Protein AF-A0A9K3HYN3-F1 (afdb_monomer)

Secondary structure (DSSP, 8-state):
------------------S----GGG---SSS----S-----B-----S--EEEEEE-GGG-SEEEEE---SSS-TT-TTT-S-S-TT-TT----TTEEEEEBSSS---HHHHHHHT-SBS-BPPTT-TTTT-SSS-TTEEEE--S---EEEE-SSSTT-EEEEEE-SSS-EEEEEE-TT-B--TTT----

pLDDT: mean 75.63, std 21.33, range [26.31, 97.0]

Sequence (191 aa):
MGKIASDKCHKWVFKEPSECDQSISNYWQSSFDASPVEVRRIFTMGLPSHHAGQILFGPNYVYLYFMMGDGGGGDLYNFAQNKSLLANFAQNKSLLAKIMRFDVNDIPSESEVTRLRLWGNYSIPSDNPYIEDKDLKPEIWALGLQNPWRCSFDSERPSYFMCGDVGQNDYEEMDIITKNGNYGWRIILVI

Solvent-accessible surface area (backbone atoms only — not comparable to full-atom values): 11599 Å² total; per-residue (Å²): 140,80,88,79,86,79,80,79,82,85,78,83,83,86,76,85,82,69,84,91,70,96,66,88,84,78,86,80,81,93,66,80,89,76,78,70,94,71,88,80,79,44,70,77,76,88,78,76,39,50,44,43,64,39,71,47,64,44,75,91,66,63,36,42,35,40,28,25,8,39,38,44,81,81,36,83,82,42,36,24,68,35,42,52,75,40,98,88,40,94,76,44,52,53,69,33,2,22,35,30,41,36,23,73,87,47,78,55,52,73,67,52,37,61,72,71,62,54,77,45,59,42,28,65,50,89,83,36,71,21,64,87,40,93,37,44,51,40,45,37,32,26,32,8,40,45,17,38,46,51,67,49,64,38,87,92,46,59,82,45,30,37,29,36,24,53,44,83,85,94,46,70,39,80,43,78,60,46,85,67,34,69,53,38,25,88,84,38,86,73,126

Mean predicted aligned error: 11.45 Å

Organism: Helianthus annuus (NCBI:txid4232)

Structure (mmCIF, N/CA/C/O backbone):
data_AF-A0A9K3HYN3-F1
#
_entry.id   AF-A0A9K3HYN3-F1
#
loop_
_atom_site.group_PDB
_atom_site.id
_atom_site.type_symbol
_atom_site.label_atom_id
_atom_site.label_alt_id
_atom_site.label_comp_id
_atom_site.label_asym_id
_atom_site.label_entity_id
_atom_site.label_seq_id
_atom_site.pdbx_PDB_ins_code
_atom_site.Cartn_x
_atom_site.Cartn_y
_atom_site.Cartn_z
_atom_site.occupancy
_atom_site.B_iso_or_equiv
_atom_site.auth_seq_id
_atom_site.auth_comp_id
_atom_site.auth_asym_id
_atom_site.auth_atom_id
_atom_site.pdbx_PDB_model_num
ATOM 1 N N . MET A 1 1 ? -40.356 15.561 -12.183 1.00 30.38 1 MET A N 1
ATOM 2 C CA . MET A 1 1 ? -39.347 14.535 -12.533 1.00 30.38 1 MET A CA 1
ATOM 3 C C . MET A 1 1 ? -38.002 15.235 -12.650 1.00 30.38 1 MET A C 1
ATOM 5 O O . MET A 1 1 ? -37.966 16.241 -13.330 1.00 30.38 1 MET A O 1
ATOM 9 N N . GLY A 1 2 ? -36.907 14.858 -12.001 1.00 28.44 2 GLY A N 1
ATOM 10 C CA . GLY A 1 2 ? -36.642 13.829 -11.000 1.00 28.44 2 GLY A CA 1
ATOM 11 C C . GLY A 1 2 ? -35.539 14.351 -10.066 1.00 28.44 2 GLY A C 1
ATOM 12 O O . GLY A 1 2 ? -34.758 15.218 -10.450 1.00 28.44 2 GLY A O 1
ATOM 13 N N . LYS A 1 3 ? -35.531 13.886 -8.816 1.00 27.33 3 LYS A N 1
ATOM 14 C CA . LYS A 1 3 ? -34.474 14.182 -7.842 1.00 27.33 3 LYS A CA 1
ATOM 15 C C . LYS A 1 3 ? -33.326 13.201 -8.082 1.00 27.33 3 LYS A C 1
ATOM 17 O O . LYS A 1 3 ? -33.583 12.003 -8.126 1.00 27.33 3 LYS A O 1
ATOM 22 N N . ILE A 1 4 ? -32.096 13.696 -8.196 1.00 26.62 4 ILE A N 1
ATOM 23 C CA . ILE A 1 4 ? -30.884 12.882 -8.053 1.00 26.62 4 ILE A CA 1
ATOM 24 C C . ILE A 1 4 ? -30.260 13.301 -6.723 1.00 26.62 4 ILE A C 1
ATOM 26 O O . ILE A 1 4 ? -29.886 14.460 -6.546 1.00 26.62 4 ILE A O 1
ATOM 30 N N . ALA A 1 5 ? -30.250 12.379 -5.764 1.00 26.31 5 ALA A N 1
ATOM 31 C CA . ALA A 1 5 ? -29.541 12.538 -4.505 1.00 26.31 5 ALA A CA 1
ATOM 32 C C . ALA A 1 5 ? -28.039 12.392 -4.785 1.00 26.31 5 ALA A C 1
ATOM 34 O O . ALA A 1 5 ? -27.601 11.372 -5.309 1.00 26.31 5 ALA A O 1
ATOM 35 N N . SER A 1 6 ? -27.270 13.435 -4.483 1.00 32.44 6 SER A N 1
ATOM 36 C CA . SER A 1 6 ? -25.810 13.381 -4.443 1.00 32.44 6 SER A CA 1
ATOM 37 C C . SER A 1 6 ? -25.418 13.172 -2.989 1.00 32.44 6 SER A C 1
ATOM 39 O O . SER A 1 6 ? -25.289 14.136 -2.230 1.00 32.44 6 SER A O 1
ATOM 41 N N . ASP A 1 7 ? -25.268 11.917 -2.587 1.00 32.56 7 ASP A N 1
ATOM 42 C CA . ASP A 1 7 ? -24.795 11.584 -1.252 1.00 32.56 7 ASP A CA 1
ATOM 43 C C . ASP A 1 7 ? -23.308 11.949 -1.124 1.00 32.56 7 ASP A C 1
ATOM 45 O O . ASP A 1 7 ? -22.435 11.357 -1.747 1.00 32.56 7 ASP A O 1
ATOM 49 N N . LYS A 1 8 ? -23.061 13.005 -0.340 1.00 35.72 8 LYS A N 1
ATOM 50 C CA . LYS A 1 8 ? -21.830 13.339 0.399 1.00 35.72 8 LYS A CA 1
ATOM 51 C C . LYS A 1 8 ? -20.510 12.857 -0.229 1.00 35.72 8 LYS A C 1
ATOM 53 O O . LYS A 1 8 ? -19.884 11.911 0.241 1.00 35.72 8 LYS A O 1
ATOM 58 N N . CYS A 1 9 ? -20.013 13.604 -1.213 1.00 32.38 9 CYS A N 1
ATOM 59 C CA . CYS A 1 9 ? -18.616 13.517 -1.629 1.00 32.38 9 CYS A CA 1
ATOM 60 C C . CYS A 1 9 ? -17.705 14.063 -0.515 1.00 32.38 9 CYS A C 1
ATOM 62 O O . CYS A 1 9 ? -17.601 15.277 -0.337 1.00 32.38 9 CYS A O 1
ATOM 64 N N . HIS A 1 10 ? -17.015 13.186 0.216 1.00 33.19 10 HIS A N 1
ATOM 65 C CA . HIS A 1 10 ? -15.847 13.580 1.003 1.00 33.19 10 HIS A CA 1
ATOM 66 C C . HIS A 1 10 ? -14.723 13.962 0.031 1.00 33.19 10 HIS A C 1
ATOM 68 O O . HIS A 1 10 ? -14.059 13.105 -0.550 1.00 33.19 10 HIS A O 1
ATOM 74 N N . LYS A 1 11 ? -14.548 15.265 -0.200 1.00 30.55 11 LYS A N 1
ATOM 75 C CA . LYS A 1 11 ? -13.424 15.806 -0.965 1.00 30.55 11 LYS A CA 1
ATOM 76 C C . LYS A 1 11 ? -12.259 16.029 -0.004 1.00 30.55 11 LYS A C 1
ATOM 78 O O . LYS A 1 11 ? -12.327 16.905 0.850 1.00 30.55 11 LYS A O 1
ATOM 83 N N . TRP A 1 12 ? -11.198 15.249 -0.157 1.00 36.62 12 TRP A N 1
ATOM 84 C CA . TRP A 1 12 ? -9.961 15.422 0.601 1.00 36.62 12 TRP A CA 1
ATOM 85 C C . TRP A 1 12 ? -9.009 16.313 -0.198 1.00 36.62 12 TRP A C 1
ATOM 87 O O . TRP A 1 12 ? -8.689 16.008 -1.347 1.00 36.62 12 TRP A O 1
ATOM 97 N N . VAL A 1 13 ? -8.598 17.440 0.382 1.00 33.03 13 VAL A N 1
ATOM 98 C CA . VAL A 1 13 ? -7.606 18.352 -0.203 1.00 33.03 13 VAL A CA 1
ATOM 99 C C . VAL A 1 13 ? -6.330 18.216 0.614 1.00 33.03 13 VAL A C 1
ATOM 101 O O . VAL A 1 13 ? -6.315 18.552 1.795 1.00 33.03 13 VAL A O 1
ATOM 104 N N . PHE A 1 14 ? -5.266 17.717 -0.011 1.00 37.38 14 PHE A N 1
ATOM 105 C CA . PHE A 1 14 ? -3.932 17.685 0.579 1.00 37.38 14 PHE A CA 1
ATOM 106 C C . PHE A 1 14 ? -3.111 18.817 -0.032 1.00 37.38 14 PHE A C 1
ATOM 108 O O . PHE A 1 14 ? -3.045 18.950 -1.254 1.00 37.38 14 PHE A O 1
ATOM 115 N N . LYS A 1 15 ? -2.516 19.651 0.821 1.00 33.00 15 LYS A N 1
ATOM 116 C CA . LYS A 1 15 ? -1.569 20.690 0.422 1.00 33.00 15 LYS A CA 1
ATOM 117 C C . LYS A 1 15 ? -0.241 20.412 1.110 1.00 33.00 15 LYS A C 1
ATOM 119 O O . LYS A 1 15 ? -0.218 20.225 2.324 1.00 33.00 15 LYS A O 1
ATOM 124 N N . GLU A 1 16 ? 0.836 20.356 0.333 1.00 34.62 16 GLU A N 1
ATOM 125 C CA . GLU A 1 16 ? 2.180 20.178 0.879 1.00 34.62 16 GLU A CA 1
ATOM 126 C C . GLU A 1 16 ? 2.562 21.386 1.749 1.00 34.62 16 GLU A C 1
ATOM 128 O O . GLU A 1 16 ? 2.313 22.530 1.346 1.00 34.62 16 GLU A O 1
ATOM 133 N N . PRO A 1 17 ? 3.140 21.173 2.943 1.00 37.19 17 PRO A N 1
ATOM 134 C CA . PRO A 1 17 ? 3.659 22.273 3.732 1.00 37.19 17 PRO A CA 1
ATOM 135 C C . PRO A 1 17 ? 4.919 22.820 3.055 1.00 37.19 17 PRO A C 1
ATOM 137 O O . PRO A 1 17 ? 5.939 22.139 2.979 1.00 37.19 17 PRO A O 1
ATOM 140 N N . SER A 1 18 ? 4.865 24.069 2.594 1.00 38.94 18 SER A N 1
ATOM 141 C CA . SER A 1 18 ? 6.083 24.854 2.400 1.00 38.94 18 SER A CA 1
ATOM 142 C C . SER A 1 18 ? 6.707 25.106 3.773 1.00 38.94 18 SER A C 1
ATOM 144 O O . SER A 1 18 ? 5.985 25.400 4.725 1.00 38.94 18 SER A O 1
ATOM 146 N N . GLU A 1 19 ? 8.022 24.947 3.861 1.00 46.28 19 GLU A N 1
ATOM 147 C CA . GLU A 1 19 ? 8.835 24.981 5.078 1.00 46.28 19 GLU A CA 1
ATOM 148 C C . GLU A 1 19 ? 8.373 25.990 6.149 1.00 46.28 19 GLU A C 1
ATOM 150 O O . GLU A 1 19 ? 8.112 27.157 5.864 1.00 46.28 19 GLU A O 1
ATOM 155 N N . CYS A 1 20 ? 8.346 25.516 7.402 1.00 44.69 20 CYS A N 1
ATOM 156 C CA . CYS A 1 20 ? 8.134 26.291 8.627 1.00 44.69 20 CYS A CA 1
ATOM 157 C C . CYS A 1 20 ? 6.837 27.115 8.692 1.00 44.69 20 CYS A C 1
ATOM 159 O O . CYS A 1 20 ? 6.881 28.340 8.767 1.00 44.69 20 CYS A O 1
ATOM 161 N N . ASP A 1 21 ? 5.687 26.450 8.830 1.00 39.75 21 ASP A N 1
ATOM 162 C CA . ASP A 1 21 ? 4.523 27.098 9.441 1.00 39.75 21 ASP A CA 1
ATOM 163 C C . ASP A 1 21 ? 3.965 26.244 10.588 1.00 39.75 21 ASP A C 1
ATOM 165 O O . ASP A 1 21 ? 3.569 25.091 10.411 1.00 39.75 21 ASP A O 1
ATOM 169 N N . GLN A 1 22 ? 3.994 26.802 11.802 1.00 46.00 22 GLN A N 1
ATOM 170 C CA . GLN A 1 22 ? 3.505 26.152 13.024 1.00 46.00 22 GLN A CA 1
ATOM 171 C C . GLN A 1 22 ? 1.985 26.307 13.196 1.00 46.00 22 GLN A C 1
ATOM 173 O O . GLN A 1 22 ? 1.418 25.782 14.156 1.00 46.00 22 GLN A O 1
ATOM 178 N N . SER A 1 23 ? 1.312 27.001 12.272 1.00 41.69 23 SER A N 1
ATOM 179 C CA . SER A 1 23 ? -0.129 27.231 12.315 1.00 41.69 23 SER A CA 1
ATOM 180 C C . SER A 1 23 ? -0.859 26.471 11.205 1.00 41.69 23 SER A C 1
ATOM 182 O O . SER A 1 23 ? -0.919 26.888 10.052 1.00 41.69 23 SER A O 1
ATOM 184 N N . ILE A 1 24 ? -1.487 25.353 11.573 1.00 46.59 24 ILE A N 1
ATOM 185 C CA . ILE A 1 24 ? -2.283 24.500 10.670 1.00 46.59 24 ILE A CA 1
ATOM 186 C C . ILE A 1 24 ? -3.608 25.196 10.256 1.00 46.59 24 ILE A C 1
ATOM 188 O O . ILE A 1 24 ? -4.337 24.698 9.402 1.00 46.59 24 ILE A O 1
ATOM 192 N N . SER A 1 25 ? -3.953 26.359 10.828 1.00 43.72 25 SER A N 1
ATOM 193 C CA . SER A 1 25 ? -5.305 26.935 10.731 1.00 43.72 25 SER A CA 1
ATOM 194 C C . SER A 1 25 ? -5.623 27.714 9.450 1.00 43.72 25 SER A C 1
ATOM 196 O O . SER A 1 25 ? -6.791 28.024 9.229 1.00 43.72 25 SER A O 1
ATOM 198 N N . ASN A 1 26 ? -4.640 28.059 8.611 1.00 38.25 26 ASN A N 1
ATOM 199 C CA . ASN A 1 26 ? -4.824 29.126 7.611 1.00 38.25 26 ASN A CA 1
ATOM 200 C C . ASN A 1 26 ? -4.820 28.682 6.136 1.00 38.25 26 ASN A C 1
ATOM 202 O O . ASN A 1 26 ? -4.760 29.531 5.248 1.00 38.25 26 ASN A O 1
ATOM 206 N N . TYR A 1 27 ? -4.934 27.386 5.834 1.00 39.38 27 TYR A N 1
ATOM 207 C CA . TYR A 1 27 ? -4.953 26.907 4.447 1.00 39.38 27 TYR A CA 1
ATOM 208 C C . TYR A 1 27 ? -6.356 26.519 3.964 1.00 39.38 27 TYR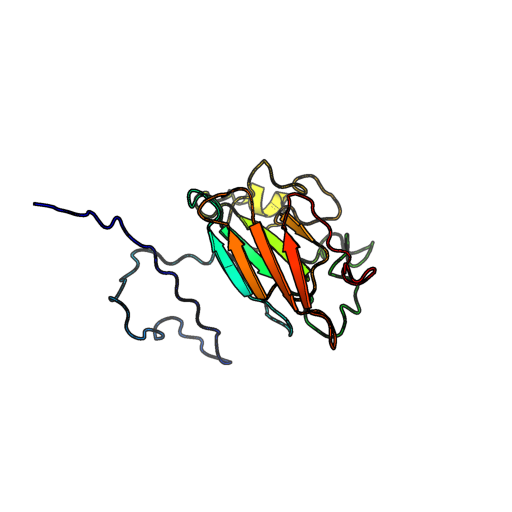 A C 1
ATOM 210 O O . TYR A 1 27 ? -6.727 25.352 3.984 1.00 39.38 27 TYR A O 1
ATOM 218 N N . TRP A 1 28 ? -7.109 27.495 3.445 1.00 44.97 28 TRP A N 1
ATOM 219 C CA . TRP A 1 28 ? -8.357 27.249 2.713 1.00 44.97 28 TRP A CA 1
ATOM 220 C C . TRP A 1 28 ? -8.377 28.065 1.416 1.00 44.97 28 TRP A C 1
ATOM 222 O O . TRP A 1 28 ? -8.332 29.293 1.443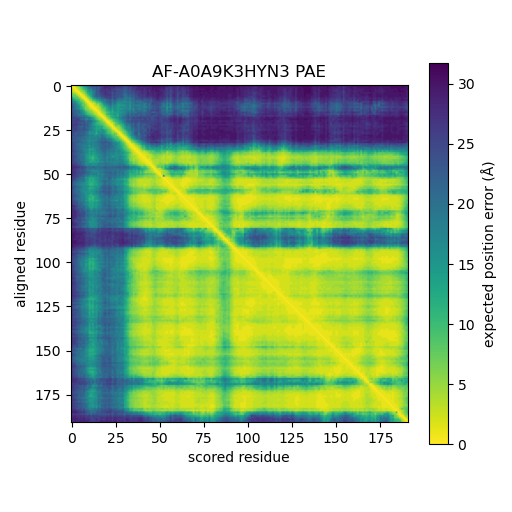 1.00 44.97 28 TRP A O 1
ATOM 232 N N . GLN A 1 29 ? -8.444 27.392 0.264 1.00 37.38 29 GLN A N 1
ATOM 233 C CA . GLN A 1 29 ? -8.886 28.011 -0.987 1.00 37.38 29 GLN A CA 1
ATOM 234 C C . GLN A 1 29 ? -10.050 27.211 -1.580 1.00 37.38 29 GLN A C 1
ATOM 236 O O . GLN A 1 29 ? -9.929 26.034 -1.912 1.00 37.38 29 GLN A O 1
ATOM 241 N N . SER A 1 30 ? -11.179 27.917 -1.647 1.00 41.50 30 SER A N 1
ATOM 242 C CA . SER A 1 30 ? -12.437 27.696 -2.364 1.00 41.50 30 SER A CA 1
ATOM 243 C C . SER A 1 30 ? -12.690 26.321 -2.999 1.00 41.50 30 SER A C 1
ATOM 245 O O . SER A 1 30 ? -12.551 26.118 -4.206 1.00 41.50 30 SER A O 1
ATOM 247 N N . SER A 1 31 ? -13.264 25.421 -2.210 1.00 40.41 31 SER A N 1
ATOM 248 C CA . SER A 1 31 ? -14.379 24.591 -2.667 1.00 40.41 31 SER A CA 1
ATOM 249 C C . SER A 1 31 ? -15.261 24.337 -1.461 1.00 40.41 31 SER A C 1
ATOM 251 O O . SER A 1 31 ? -14.713 23.787 -0.518 1.00 40.41 31 SER A O 1
ATOM 253 N N . PHE A 1 32 ? -16.528 24.781 -1.501 1.00 43.34 32 PHE A N 1
ATOM 254 C CA . PHE A 1 32 ? -17.542 24.688 -0.432 1.00 43.34 32 PHE A CA 1
ATOM 255 C C . PHE A 1 32 ? -16.944 24.468 0.955 1.00 43.34 32 PHE A C 1
ATOM 257 O O . PHE A 1 32 ? -16.628 23.323 1.255 1.00 43.34 32 PHE A O 1
ATOM 264 N N . ASP A 1 33 ? -16.799 25.529 1.758 1.00 49.47 33 ASP A N 1
ATOM 265 C CA . ASP A 1 33 ? -16.216 25.465 3.103 1.00 49.47 33 ASP A CA 1
ATOM 266 C C . ASP A 1 33 ? -16.781 24.275 3.888 1.00 49.47 33 ASP A C 1
ATOM 268 O O . ASP A 1 33 ? -17.852 24.325 4.497 1.00 49.47 33 ASP A O 1
ATOM 272 N N . ALA A 1 34 ? -16.053 23.164 3.839 1.00 51.19 34 ALA A N 1
ATOM 273 C CA . ALA A 1 34 ? -16.252 22.069 4.744 1.00 51.19 34 ALA A CA 1
ATOM 274 C C . ALA A 1 34 ? -15.712 22.604 6.063 1.00 51.19 34 ALA A C 1
ATOM 276 O O . ALA A 1 34 ? -14.526 22.899 6.172 1.00 51.19 34 ALA A O 1
ATOM 277 N N . SER A 1 35 ? -16.591 22.791 7.042 1.00 57.72 35 SER A N 1
ATOM 278 C CA . SER A 1 35 ? -16.182 22.984 8.427 1.00 57.72 35 SER A CA 1
ATOM 279 C C . SER A 1 35 ? -16.129 21.591 9.051 1.00 57.72 35 SER A C 1
ATOM 281 O O . SER A 1 35 ? -17.171 21.079 9.474 1.00 57.72 35 SER A O 1
ATOM 283 N N . PRO A 1 36 ? -14.979 20.890 8.995 1.00 66.88 36 PRO A N 1
ATOM 284 C CA . PRO A 1 36 ? -14.886 19.568 9.585 1.00 66.88 36 PRO A CA 1
ATOM 285 C C . PRO A 1 36 ? -15.120 19.687 11.090 1.00 66.88 36 PRO A C 1
ATOM 287 O O . PRO A 1 36 ? -14.486 20.492 11.768 1.00 66.88 36 PRO A O 1
ATOM 290 N N . VAL A 1 37 ? -16.028 18.865 11.615 1.00 73.38 37 VAL A N 1
ATOM 291 C CA . VAL A 1 37 ? -16.256 18.751 13.065 1.00 73.38 37 VAL A CA 1
ATOM 292 C C . VAL A 1 37 ? -15.050 18.086 13.746 1.00 73.38 37 VAL A C 1
ATOM 294 O O . VAL A 1 37 ? -14.800 18.310 14.926 1.00 73.38 37 VAL A O 1
ATOM 297 N N . GLU A 1 38 ? -14.269 17.309 12.988 1.00 69.81 38 GLU A N 1
ATOM 298 C CA . GLU A 1 38 ? -13.061 16.625 13.442 1.00 69.81 38 GLU A CA 1
ATOM 299 C C . GLU A 1 38 ? -12.027 16.562 12.308 1.00 69.81 38 GLU A C 1
ATOM 301 O O . GLU A 1 38 ? -12.364 16.279 11.156 1.00 69.81 38 GLU A O 1
ATOM 306 N N . VAL A 1 39 ? -10.756 16.799 12.641 1.00 75.88 39 VAL A N 1
ATOM 307 C CA . VAL A 1 39 ? -9.610 16.546 11.759 1.00 75.88 39 VAL A CA 1
ATOM 308 C C . VAL A 1 39 ? -8.725 15.513 12.429 1.00 75.88 39 VAL A C 1
ATOM 310 O O . VAL A 1 39 ? -8.322 15.682 13.580 1.00 75.88 39 VAL A O 1
ATOM 313 N N . ARG A 1 40 ? -8.379 14.460 11.688 1.00 77.94 40 ARG A N 1
ATOM 314 C CA . ARG A 1 40 ? -7.497 13.404 12.172 1.00 77.94 40 ARG A CA 1
ATOM 315 C C . ARG A 1 40 ? -6.304 13.219 11.253 1.00 77.94 40 ARG A C 1
ATOM 317 O O . ARG A 1 40 ? -6.435 13.116 10.037 1.00 77.94 40 ARG A O 1
ATOM 324 N N . ARG A 1 41 ? -5.129 13.108 11.867 1.00 83.12 41 ARG A N 1
ATOM 325 C CA . ARG A 1 41 ? -3.904 12.687 11.193 1.00 83.12 41 ARG A CA 1
ATOM 326 C C . ARG A 1 41 ? -3.880 11.163 11.110 1.00 83.12 41 ARG A C 1
ATOM 328 O O . ARG A 1 41 ? -3.741 10.500 12.132 1.00 83.12 41 ARG A O 1
ATOM 335 N N . ILE A 1 42 ? -4.013 10.634 9.897 1.00 85.12 42 ILE A N 1
ATOM 336 C CA . ILE A 1 42 ? -3.974 9.190 9.635 1.00 85.12 42 ILE A CA 1
ATOM 337 C C . ILE A 1 42 ? -2.535 8.699 9.514 1.00 85.12 42 ILE A C 1
ATOM 339 O O . ILE A 1 42 ? -2.164 7.730 10.155 1.00 85.12 42 ILE A O 1
ATOM 343 N N . PHE A 1 43 ? -1.701 9.383 8.738 1.00 83.31 43 PHE A N 1
ATOM 344 C CA . PHE A 1 43 ? -0.330 8.965 8.463 1.00 83.31 43 PHE A CA 1
ATOM 345 C C . PHE A 1 43 ? 0.548 10.200 8.263 1.00 83.31 43 PHE A C 1
ATOM 347 O O . PHE A 1 43 ? 0.073 11.253 7.832 1.00 83.31 43 PHE A O 1
ATOM 354 N N . THR A 1 44 ? 1.825 10.113 8.622 1.00 80.38 44 THR A N 1
ATOM 355 C CA . THR A 1 44 ? 2.801 11.175 8.365 1.00 80.38 44 THR A CA 1
ATOM 356 C C . THR A 1 44 ? 4.116 10.546 7.967 1.00 80.38 44 THR A C 1
ATOM 358 O O . THR A 1 44 ? 4.622 9.662 8.651 1.00 80.38 44 THR A O 1
ATOM 361 N N . MET A 1 45 ? 4.670 11.027 6.863 1.00 74.88 45 MET A N 1
ATOM 362 C CA . MET A 1 45 ? 5.960 10.598 6.357 1.00 74.88 45 MET A CA 1
ATOM 363 C C . MET A 1 45 ? 6.629 11.784 5.676 1.00 74.88 45 MET A C 1
ATOM 365 O O . MET A 1 45 ? 5.961 12.569 5.005 1.00 74.88 45 MET A O 1
ATOM 369 N N . GLY A 1 46 ? 7.936 11.925 5.883 1.00 67.56 46 GLY A N 1
ATOM 370 C CA . GLY A 1 46 ? 8.737 12.869 5.113 1.00 67.56 46 GLY A CA 1
ATOM 371 C C . GLY A 1 46 ? 8.828 12.389 3.670 1.00 67.56 46 GLY A C 1
ATOM 372 O O . GLY A 1 46 ? 9.064 11.206 3.434 1.00 67.56 46 GLY A O 1
ATOM 373 N N . LEU A 1 47 ? 8.616 13.298 2.726 1.00 61.12 47 LEU A N 1
ATOM 374 C CA . LEU A 1 47 ? 8.658 13.005 1.304 1.00 61.12 47 LEU A CA 1
ATOM 375 C C . LEU A 1 47 ? 10.065 13.385 0.756 1.00 61.12 47 LEU A C 1
ATOM 377 O O . LEU A 1 47 ? 10.361 14.578 0.719 1.00 61.12 47 LEU A O 1
ATOM 381 N N . PRO A 1 48 ? 10.952 12.415 0.420 1.00 61.88 48 PRO A N 1
ATOM 382 C CA . PRO A 1 48 ? 12.277 12.611 -0.240 1.00 61.88 48 PRO A CA 1
ATOM 383 C C . PRO A 1 48 ? 12.281 13.213 -1.690 1.00 61.88 48 PRO A C 1
ATOM 385 O O . PRO A 1 48 ? 11.925 14.369 -1.865 1.00 61.88 48 PRO A O 1
ATOM 388 N N . SER A 1 49 ? 12.671 12.502 -2.757 1.00 67.50 49 SER A N 1
ATOM 389 C CA . SER A 1 49 ? 12.288 12.798 -4.161 1.00 67.50 49 SER A CA 1
ATOM 390 C C . SER A 1 49 ? 11.448 11.622 -4.694 1.00 67.50 49 SER A C 1
ATOM 392 O O . SER A 1 49 ? 11.353 10.613 -4.009 1.00 67.50 49 SER A O 1
ATOM 394 N N . HIS A 1 50 ? 10.832 11.694 -5.882 1.00 72.06 50 HIS A N 1
ATOM 395 C CA . HIS A 1 50 ? 10.046 10.581 -6.471 1.00 72.06 50 HIS A CA 1
ATOM 396 C C . HIS A 1 50 ? 8.991 9.995 -5.509 1.00 72.06 50 HIS A C 1
ATOM 398 O O . HIS A 1 50 ? 9.076 8.850 -5.072 1.00 72.06 50 HIS A O 1
ATOM 404 N N . HIS A 1 51 ? 7.995 10.791 -5.123 1.00 75.62 51 HIS A N 1
ATOM 405 C CA . HIS A 1 51 ? 7.040 10.372 -4.086 1.00 75.62 51 HIS A CA 1
ATOM 406 C C . HIS A 1 51 ? 5.848 9.598 -4.583 1.00 75.62 51 HIS A C 1
ATOM 408 O O . HIS A 1 51 ? 5.223 8.915 -3.775 1.00 75.62 51 HIS A O 1
ATOM 414 N N . ALA A 1 52 ? 5.501 9.746 -5.859 1.00 82.50 52 ALA A N 1
ATOM 415 C CA . ALA A 1 52 ? 4.149 9.593 -6.370 1.00 82.50 52 ALA A CA 1
ATOM 416 C C . ALA A 1 52 ? 3.140 10.419 -5.552 1.00 82.50 52 ALA A C 1
ATOM 418 O O . ALA A 1 52 ? 2.721 11.495 -5.968 1.00 82.50 52 ALA A O 1
ATOM 419 N N . GLY A 1 53 ? 2.790 9.941 -4.357 1.00 85.50 53 GLY A N 1
ATOM 420 C CA . GLY A 1 53 ? 1.978 10.651 -3.376 1.00 85.50 53 GLY A CA 1
ATOM 421 C C . GLY A 1 53 ? 0.480 10.532 -3.628 1.00 85.50 53 GLY A C 1
ATOM 422 O O . GLY A 1 53 ? -0.316 11.119 -2.893 1.00 85.50 53 GLY A O 1
ATOM 423 N N . GLN A 1 54 ? 0.063 9.777 -4.648 1.00 91.19 54 GLN A N 1
ATOM 424 C CA . GLN A 1 54 ? -1.352 9.618 -4.929 1.00 91.19 54 GLN A CA 1
ATOM 425 C C . GLN A 1 54 ? -2.032 8.786 -3.842 1.00 91.19 54 GLN A C 1
ATOM 427 O O . GLN A 1 54 ? -1.584 7.708 -3.451 1.00 91.19 54 GLN A O 1
ATOM 432 N N . ILE A 1 55 ? -3.182 9.290 -3.413 1.00 91.69 55 ILE A N 1
ATOM 433 C CA . ILE A 1 55 ? -4.107 8.620 -2.513 1.00 91.69 55 ILE A CA 1
ATOM 434 C C . ILE A 1 55 ? -5.410 8.388 -3.273 1.00 91.69 55 ILE A C 1
ATOM 436 O O . ILE A 1 55 ? -5.899 9.287 -3.964 1.00 91.69 55 ILE A O 1
ATOM 440 N N . LEU A 1 56 ? -5.990 7.199 -3.144 1.00 93.81 56 LEU A N 1
ATOM 441 C CA . LEU A 1 56 ? -7.320 6.909 -3.674 1.00 93.81 56 LEU A CA 1
ATOM 442 C C . LEU A 1 56 ? -8.038 5.867 -2.825 1.00 93.81 56 LEU A C 1
ATOM 444 O O . LEU A 1 56 ? -7.416 5.059 -2.144 1.00 93.81 56 LEU A O 1
ATOM 448 N N . PHE A 1 57 ? -9.363 5.879 -2.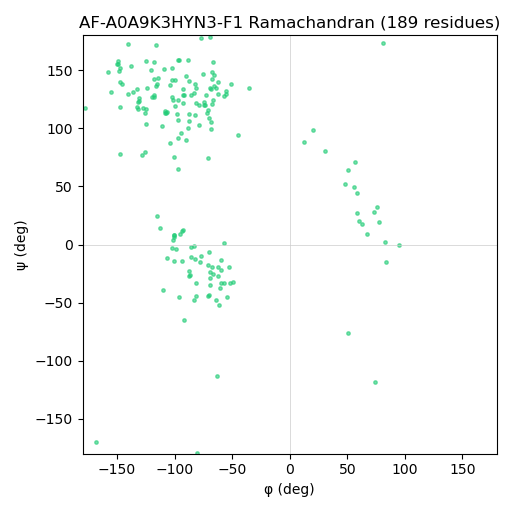874 1.00 94.12 57 PHE A N 1
ATOM 449 C CA . PHE A 1 57 ? -10.161 4.824 -2.269 1.00 94.12 57 PHE A CA 1
ATOM 450 C C . PHE A 1 57 ? -10.357 3.679 -3.257 1.00 94.12 57 PHE A C 1
ATOM 452 O O . PHE A 1 57 ? -10.559 3.905 -4.452 1.00 94.12 57 PHE A O 1
ATOM 459 N N . GLY A 1 58 ? -10.302 2.453 -2.742 1.00 90.75 58 GLY A N 1
ATOM 460 C CA . GLY A 1 58 ? -10.605 1.264 -3.525 1.00 90.75 58 GLY A CA 1
ATOM 461 C C . GLY A 1 58 ? -12.083 1.141 -3.893 1.00 90.75 58 GLY A C 1
ATOM 462 O O . GLY A 1 58 ? -12.912 1.957 -3.470 1.00 90.75 58 GLY A O 1
ATOM 463 N N . PRO A 1 59 ? -12.440 0.080 -4.634 1.00 87.25 59 PRO A N 1
ATOM 464 C CA . PRO A 1 59 ? -13.829 -0.255 -4.905 1.00 87.25 59 PRO A CA 1
ATOM 465 C C . PRO A 1 59 ? -14.643 -0.297 -3.608 1.00 87.25 59 PRO A C 1
ATOM 467 O O . PRO A 1 59 ? -14.176 -0.812 -2.590 1.00 87.25 59 PRO A O 1
ATOM 470 N N . ASN A 1 60 ? -15.860 0.245 -3.645 1.00 82.50 60 ASN A N 1
ATOM 471 C CA . ASN A 1 60 ? -16.769 0.361 -2.495 1.00 82.50 60 ASN A CA 1
ATOM 472 C C . ASN A 1 60 ? -16.310 1.313 -1.370 1.00 82.50 60 ASN A C 1
ATOM 474 O O . ASN A 1 60 ? -16.955 1.354 -0.328 1.00 82.50 60 ASN A O 1
ATOM 478 N N . TYR A 1 61 ? -15.240 2.093 -1.568 1.00 81.50 61 TYR A N 1
ATOM 479 C CA . TYR A 1 61 ? -14.780 3.150 -0.652 1.00 81.50 61 TYR A CA 1
ATOM 480 C C . TY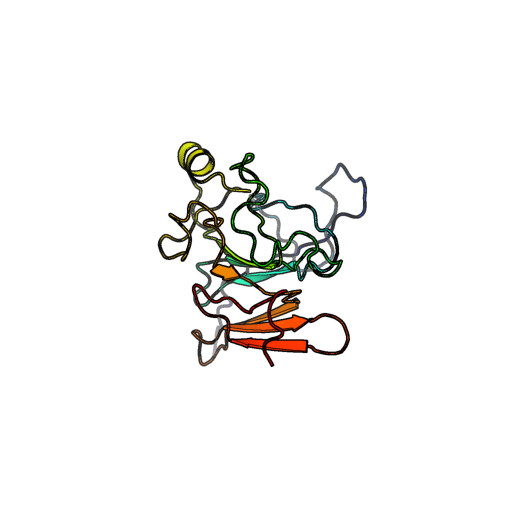R A 1 61 ? -14.395 2.694 0.766 1.00 81.50 61 TYR A C 1
ATOM 482 O O . TYR A 1 61 ? -14.336 3.508 1.684 1.00 81.50 61 TYR A O 1
ATOM 490 N N . VAL A 1 62 ? -14.108 1.403 0.951 1.00 87.44 62 VAL A N 1
ATOM 491 C CA . VAL A 1 62 ? -13.800 0.834 2.275 1.00 87.44 62 VAL A CA 1
ATOM 492 C C . VAL A 1 62 ? -12.347 1.081 2.672 1.00 87.44 62 VAL A C 1
ATOM 494 O O . VAL A 1 62 ? -12.074 1.486 3.798 1.00 87.44 62 VAL A O 1
ATOM 497 N N . TYR A 1 63 ? -11.416 0.866 1.741 1.00 93.88 63 TYR A N 1
ATOM 498 C CA . TYR A 1 63 ? -9.982 0.942 2.014 1.00 93.88 63 TYR A CA 1
ATOM 499 C C . TYR A 1 63 ? -9.316 2.083 1.258 1.00 93.88 63 TYR A C 1
ATOM 501 O O . TYR A 1 63 ? -9.644 2.361 0.099 1.00 93.88 63 TYR A O 1
ATOM 509 N N . LEU A 1 64 ? -8.348 2.706 1.922 1.00 95.00 64 LEU A N 1
ATOM 510 C CA . LEU A 1 64 ? -7.501 3.748 1.366 1.00 95.00 64 LEU A CA 1
ATOM 511 C C . LEU A 1 64 ? -6.237 3.113 0.785 1.00 95.00 64 LEU A C 1
ATOM 513 O O . LEU A 1 64 ? -5.548 2.372 1.482 1.00 95.00 64 LEU A O 1
ATOM 517 N N . TYR A 1 65 ? -5.918 3.434 -0.463 1.00 95.69 65 TYR A N 1
ATOM 518 C CA . TYR A 1 65 ? -4.662 3.078 -1.108 1.00 95.69 65 TYR A CA 1
ATOM 519 C C . TYR A 1 65 ? -3.761 4.303 -1.175 1.00 95.69 65 TYR A C 1
ATOM 521 O O . TYR A 1 65 ? -4.221 5.403 -1.498 1.00 95.69 65 TYR A O 1
ATOM 529 N N . PHE A 1 66 ? -2.483 4.102 -0.878 1.00 94.25 66 PHE A N 1
ATOM 530 C CA . PHE A 1 66 ? -1.473 5.148 -0.922 1.00 94.25 66 PHE A CA 1
ATOM 531 C C . PHE A 1 66 ? -0.248 4.672 -1.693 1.00 94.25 66 PHE A C 1
ATOM 533 O O . PHE A 1 66 ? 0.349 3.646 -1.361 1.00 94.25 66 PHE A O 1
ATOM 540 N N . MET A 1 67 ? 0.102 5.429 -2.725 1.00 93.31 67 MET A N 1
ATOM 541 C CA . MET A 1 67 ? 1.226 5.169 -3.609 1.00 93.31 67 MET A CA 1
ATOM 542 C C . MET A 1 67 ? 2.457 5.906 -3.108 1.00 93.31 67 MET A C 1
ATOM 544 O O . MET A 1 67 ? 2.412 7.118 -2.885 1.00 93.31 67 MET A O 1
ATOM 548 N N . MET A 1 68 ? 3.558 5.173 -2.972 1.00 91.06 68 MET A N 1
ATOM 549 C CA . MET A 1 68 ? 4.837 5.726 -2.562 1.00 91.06 68 MET A CA 1
ATOM 550 C C . MET A 1 68 ? 5.949 5.275 -3.494 1.00 91.06 68 MET A C 1
ATOM 552 O O . MET A 1 68 ? 6.146 4.074 -3.690 1.00 91.06 68 MET A O 1
ATOM 556 N N . GLY A 1 69 ? 6.691 6.238 -4.032 1.00 89.50 69 GLY A N 1
ATOM 557 C CA . GLY A 1 69 ? 7.881 5.965 -4.827 1.00 89.50 69 GLY A CA 1
ATOM 558 C C . GLY A 1 69 ? 9.127 5.677 -3.985 1.00 89.50 69 GLY A C 1
ATOM 559 O O . GLY A 1 69 ? 9.076 5.597 -2.755 1.00 89.50 69 GLY A O 1
ATOM 560 N N . ASP A 1 70 ? 10.244 5.434 -4.658 1.00 86.88 70 ASP A N 1
ATOM 561 C CA . ASP A 1 70 ? 11.483 4.891 -4.095 1.00 86.88 70 ASP A CA 1
ATOM 562 C C . ASP A 1 70 ? 12.325 5.901 -3.307 1.00 86.88 70 ASP A C 1
ATOM 564 O O . ASP A 1 70 ? 13.260 5.519 -2.602 1.00 86.88 70 ASP A O 1
ATOM 568 N N . GLY A 1 71 ? 11.974 7.181 -3.385 1.00 82.88 71 GLY A N 1
ATOM 569 C CA . GLY A 1 71 ? 12.715 8.259 -2.750 1.00 82.88 71 GLY A CA 1
ATOM 570 C C . GLY A 1 71 ? 13.732 8.960 -3.652 1.00 82.88 71 GLY A C 1
ATOM 571 O O . GLY A 1 71 ? 14.382 9.913 -3.212 1.00 82.88 71 GLY A O 1
ATOM 572 N N . GLY A 1 72 ? 13.845 8.528 -4.909 1.00 81.00 72 GLY A N 1
ATOM 573 C CA . GLY A 1 72 ? 14.816 9.000 -5.880 1.00 81.00 72 GLY A CA 1
ATOM 574 C C . GLY A 1 72 ? 16.190 8.348 -5.713 1.00 81.00 72 GLY A C 1
ATOM 575 O O . GLY A 1 72 ? 16.473 7.604 -4.774 1.00 81.00 72 GLY A O 1
ATOM 576 N N . GLY A 1 73 ? 17.084 8.646 -6.657 1.00 78.12 73 GLY A N 1
ATOM 577 C CA . GLY A 1 73 ? 18.469 8.174 -6.607 1.00 78.12 73 GLY A CA 1
ATOM 578 C C . GLY A 1 73 ? 18.670 6.709 -7.004 1.00 78.12 73 GLY A C 1
ATOM 579 O O . GLY A 1 73 ? 19.707 6.147 -6.668 1.00 78.12 73 GLY A O 1
ATOM 580 N N . GLY A 1 74 ? 17.726 6.086 -7.718 1.00 78.62 74 GLY A N 1
ATOM 581 C CA . GLY A 1 74 ? 17.887 4.713 -8.217 1.00 78.62 74 GLY A CA 1
ATOM 582 C C . GLY A 1 74 ? 17.777 3.651 -7.117 1.00 78.62 74 GLY A C 1
ATOM 583 O O . GLY A 1 74 ? 18.428 2.607 -7.190 1.00 78.62 74 GLY A O 1
ATOM 584 N N . ASP A 1 75 ? 17.030 3.961 -6.053 1.00 82.12 75 ASP A N 1
ATOM 585 C CA . ASP A 1 75 ? 16.846 3.113 -4.880 1.00 82.12 75 ASP A CA 1
ATOM 586 C C . ASP A 1 75 ? 18.160 2.542 -4.304 1.00 82.12 75 ASP A C 1
ATOM 588 O O . ASP A 1 75 ? 18.287 1.335 -4.125 1.00 82.12 75 ASP A O 1
ATOM 592 N N . LEU A 1 76 ? 19.186 3.365 -4.025 1.00 76.25 76 LEU A N 1
ATOM 593 C CA . LEU A 1 76 ? 20.526 2.912 -3.575 1.00 76.25 76 LEU A CA 1
ATOM 594 C C . LEU A 1 76 ? 20.504 1.896 -2.416 1.00 76.25 76 LEU A C 1
ATOM 596 O O . LEU A 1 76 ? 21.341 0.987 -2.376 1.00 76.25 76 LEU A O 1
ATOM 600 N N . TYR A 1 77 ? 19.520 2.002 -1.526 1.00 77.69 77 TYR A N 1
ATOM 601 C CA . TYR A 1 77 ? 19.355 1.157 -0.339 1.00 77.69 77 TYR A CA 1
ATOM 602 C C . TYR A 1 77 ? 18.402 -0.032 -0.543 1.00 77.69 77 TYR A C 1
ATOM 604 O O . TYR A 1 77 ? 18.087 -0.752 0.412 1.00 77.69 77 TYR A O 1
ATOM 612 N N . ASN A 1 78 ? 17.983 -0.269 -1.790 1.00 82.75 78 ASN A N 1
ATOM 613 C CA . ASN A 1 78 ? 17.121 -1.368 -2.208 1.00 82.75 78 ASN A CA 1
ATOM 614 C C . ASN A 1 78 ? 15.759 -1.383 -1.492 1.00 82.75 78 ASN A C 1
ATOM 616 O O . ASN A 1 78 ? 15.196 -2.458 -1.294 1.00 82.75 78 ASN A O 1
ATOM 620 N N . PHE A 1 79 ? 15.255 -0.227 -1.045 1.00 85.69 79 PHE A N 1
ATOM 621 C CA . PHE A 1 79 ? 13.985 -0.046 -0.342 1.00 85.69 79 PHE A CA 1
ATOM 622 C C . PHE A 1 79 ? 12.808 -0.676 -1.081 1.00 85.69 79 PHE A C 1
ATOM 624 O O . PHE A 1 79 ? 11.904 -1.202 -0.430 1.00 85.69 79 PHE A O 1
ATOM 631 N N . ALA A 1 80 ? 12.838 -0.690 -2.413 1.00 88.38 80 ALA A N 1
ATOM 632 C CA . ALA A 1 80 ? 11.808 -1.279 -3.255 1.00 88.38 80 ALA A CA 1
ATOM 633 C C . ALA A 1 80 ? 11.617 -2.779 -2.997 1.00 88.38 80 ALA A C 1
ATOM 635 O O . ALA A 1 80 ? 10.481 -3.257 -2.976 1.00 88.38 80 ALA A O 1
ATOM 636 N N . GLN A 1 81 ? 12.700 -3.475 -2.652 1.00 87.50 81 GLN A N 1
ATOM 637 C CA . GLN A 1 81 ? 12.703 -4.888 -2.273 1.00 87.50 81 GLN A CA 1
ATOM 638 C C . GLN A 1 81 ? 12.909 -5.103 -0.769 1.00 87.50 81 GLN A C 1
ATOM 640 O O . GLN A 1 81 ? 12.790 -6.231 -0.286 1.00 87.50 81 GLN A O 1
ATOM 645 N N . ASN A 1 82 ? 13.285 -4.052 -0.029 1.00 75.75 82 ASN A N 1
ATOM 646 C CA . ASN A 1 82 ? 13.873 -4.225 1.287 1.00 75.75 82 ASN A CA 1
ATOM 647 C C . ASN A 1 82 ? 12.876 -4.791 2.299 1.00 75.75 82 ASN A C 1
ATOM 649 O O . ASN A 1 82 ? 11.857 -4.189 2.634 1.00 75.75 82 ASN A O 1
ATOM 653 N N . LYS A 1 83 ? 13.281 -5.943 2.814 1.00 63.44 83 LYS A N 1
ATOM 654 C CA . LYS A 1 83 ? 12.656 -6.767 3.834 1.00 63.44 83 LYS A CA 1
ATOM 655 C C . LYS A 1 83 ? 13.183 -6.455 5.247 1.00 63.44 83 LYS A C 1
ATOM 657 O O . LYS A 1 83 ? 12.599 -6.860 6.225 1.00 63.44 83 LYS A O 1
ATOM 662 N N . SER A 1 84 ? 14.289 -5.740 5.413 1.00 60.25 84 SER A N 1
ATOM 663 C CA . SER A 1 84 ? 14.760 -5.192 6.696 1.00 60.25 84 SER A CA 1
ATOM 664 C C . SER A 1 84 ? 16.040 -4.405 6.428 1.00 60.25 84 SER A C 1
ATOM 666 O O . SER A 1 84 ? 17.032 -4.981 5.979 1.00 60.25 84 SER A O 1
ATOM 668 N N . LEU A 1 85 ? 16.053 -3.093 6.681 1.00 55.38 85 LEU A N 1
ATOM 669 C CA . LEU A 1 85 ? 17.162 -2.247 6.226 1.00 55.38 85 LEU A CA 1
ATOM 670 C C . LEU A 1 85 ? 18.499 -2.518 6.897 1.00 55.38 85 LEU A C 1
ATOM 672 O O . LEU A 1 85 ? 19.516 -2.159 6.321 1.00 55.38 85 LEU A O 1
ATOM 676 N N . LEU A 1 86 ? 18.536 -3.165 8.057 1.00 53.06 86 LEU A N 1
ATOM 677 C CA . LEU A 1 86 ? 19.761 -3.640 8.694 1.00 53.06 86 LEU A CA 1
ATOM 678 C C . LEU A 1 86 ? 19.374 -4.813 9.597 1.00 53.06 86 LEU A C 1
ATOM 680 O O . LEU A 1 86 ? 18.473 -4.667 10.422 1.00 53.06 86 LEU A O 1
ATOM 684 N N . ALA A 1 87 ? 20.088 -5.941 9.515 1.00 48.09 87 ALA A N 1
ATOM 685 C CA . ALA A 1 87 ? 19.827 -7.143 10.326 1.00 48.09 87 ALA A CA 1
ATOM 686 C C . ALA A 1 87 ? 19.771 -6.875 11.850 1.00 48.09 87 ALA A C 1
ATOM 688 O O . ALA A 1 87 ? 19.176 -7.647 12.596 1.00 48.09 87 ALA A O 1
ATOM 689 N N . ASN A 1 88 ? 20.341 -5.751 12.299 1.00 45.03 88 ASN A N 1
ATOM 690 C CA . ASN A 1 88 ? 20.430 -5.359 13.706 1.00 45.03 88 ASN A CA 1
ATOM 691 C C . ASN A 1 88 ? 19.411 -4.279 14.121 1.00 45.03 88 ASN A C 1
ATOM 693 O O . ASN A 1 88 ? 19.342 -3.930 15.296 1.00 45.03 88 ASN A O 1
ATOM 697 N N . PHE A 1 89 ? 18.605 -3.759 13.189 1.00 48.78 89 PHE A N 1
ATOM 698 C CA . PHE A 1 89 ? 17.551 -2.783 13.468 1.00 48.78 89 PHE A CA 1
ATOM 699 C C . PHE A 1 89 ? 16.219 -3.294 12.920 1.00 48.78 89 PHE A C 1
ATOM 701 O O . PHE A 1 89 ? 15.731 -2.831 11.892 1.00 48.78 89 PHE A O 1
ATOM 708 N N . ALA A 1 90 ? 15.578 -4.200 13.665 1.00 47.03 90 ALA A N 1
ATOM 709 C CA . ALA A 1 90 ? 14.245 -4.753 13.378 1.00 47.03 90 ALA A CA 1
ATOM 710 C C . ALA A 1 90 ? 13.111 -3.701 13.256 1.00 47.03 90 ALA A C 1
ATOM 712 O O . ALA A 1 90 ? 11.944 -4.060 13.100 1.00 47.03 90 ALA A O 1
ATOM 713 N N . GLN A 1 91 ? 13.431 -2.410 13.383 1.00 54.16 91 GLN A N 1
ATOM 714 C CA . GLN A 1 91 ? 12.515 -1.280 13.251 1.00 54.16 91 GLN A CA 1
ATOM 715 C C . GLN A 1 91 ? 12.589 -0.578 11.887 1.00 54.16 91 GLN A C 1
ATOM 717 O O . GLN A 1 91 ? 11.672 0.163 11.548 1.00 54.16 91 GLN A O 1
ATOM 722 N N . ASN A 1 92 ? 13.617 -0.835 11.073 1.00 63.06 92 ASN A N 1
ATOM 723 C CA . ASN A 1 92 ? 13.818 -0.118 9.813 1.00 63.06 92 ASN A CA 1
ATOM 724 C C . ASN A 1 92 ? 13.258 -0.913 8.625 1.00 63.06 92 ASN A C 1
ATOM 726 O O . ASN A 1 92 ? 13.996 -1.362 7.753 1.00 63.06 92 ASN A O 1
ATOM 730 N N . LYS A 1 93 ? 11.942 -1.120 8.586 1.00 82.75 93 LYS A N 1
ATOM 731 C CA . LYS A 1 93 ? 11.268 -1.599 7.368 1.00 82.75 93 LYS A CA 1
ATOM 732 C C . LYS A 1 93 ? 10.786 -0.387 6.574 1.00 82.75 93 LYS A C 1
ATOM 734 O O . LYS A 1 93 ? 10.219 0.529 7.169 1.00 82.75 93 LYS A O 1
ATOM 739 N N . SER A 1 94 ? 11.017 -0.378 5.264 1.00 86.12 94 SER A N 1
ATOM 740 C CA . SER A 1 94 ? 10.670 0.761 4.407 1.00 86.12 94 SER A CA 1
ATOM 741 C C . SER A 1 94 ? 9.254 0.648 3.843 1.00 86.12 94 SER A C 1
ATOM 743 O O . SER A 1 94 ? 8.805 -0.444 3.495 1.00 86.12 94 SER A O 1
ATOM 745 N N . LEU A 1 95 ? 8.586 1.793 3.710 1.00 89.81 95 LEU A N 1
ATOM 746 C CA . LEU A 1 95 ? 7.340 1.955 2.955 1.00 89.81 95 LEU A CA 1
ATOM 747 C C . LEU A 1 95 ? 7.574 2.598 1.573 1.00 89.81 95 LEU A C 1
ATOM 749 O O . LEU A 1 95 ? 6.615 2.854 0.852 1.00 89.81 95 LEU A O 1
ATOM 753 N N . LEU A 1 96 ? 8.833 2.853 1.197 1.00 89.94 96 LEU A N 1
ATOM 754 C CA . LEU A 1 96 ? 9.196 3.417 -0.106 1.00 89.94 96 LEU A CA 1
ATOM 755 C C . LEU A 1 96 ? 9.086 2.376 -1.219 1.00 89.94 96 LEU A C 1
ATOM 757 O O . LEU A 1 96 ? 9.383 1.196 -0.995 1.00 89.94 96 LEU A O 1
ATOM 761 N N . ALA A 1 97 ? 8.715 2.820 -2.420 1.00 91.56 97 ALA A N 1
ATOM 762 C CA . ALA A 1 97 ? 8.534 1.972 -3.596 1.00 91.56 97 ALA A CA 1
ATOM 763 C C . ALA A 1 97 ? 7.479 0.870 -3.357 1.00 91.56 97 ALA A C 1
ATOM 765 O O . ALA A 1 97 ? 7.702 -0.322 -3.615 1.00 91.56 97 ALA A O 1
ATOM 766 N N . LYS A 1 98 ? 6.354 1.268 -2.746 1.00 93.38 98 LYS A N 1
ATOM 767 C CA . LYS A 1 98 ? 5.238 0.405 -2.329 1.00 93.38 98 LYS A CA 1
ATOM 768 C C . LYS A 1 98 ? 3.899 1.054 -2.640 1.00 93.38 98 LYS A C 1
ATOM 770 O O . LYS A 1 98 ? 3.740 2.271 -2.577 1.00 93.38 98 LYS A O 1
ATOM 775 N N . ILE A 1 99 ? 2.904 0.199 -2.827 1.00 95.81 99 ILE A N 1
ATOM 776 C CA . ILE A 1 99 ? 1.502 0.571 -2.671 1.00 95.81 99 ILE A CA 1
ATOM 777 C C . ILE A 1 99 ? 1.048 0.044 -1.317 1.00 95.81 99 ILE A C 1
ATOM 779 O O . ILE A 1 99 ? 1.182 -1.149 -1.036 1.00 95.81 99 ILE A O 1
ATOM 783 N N . MET A 1 100 ? 0.521 0.927 -0.479 1.00 95.81 100 MET A N 1
ATOM 784 C CA . MET A 1 100 ? -0.022 0.599 0.837 1.00 95.81 100 MET A CA 1
ATOM 785 C C . MET A 1 100 ? -1.548 0.565 0.800 1.00 95.81 100 MET A C 1
ATOM 787 O O . MET A 1 100 ? -2.159 1.284 0.008 1.00 95.81 100 MET A O 1
ATOM 791 N N . ARG A 1 101 ? -2.157 -0.244 1.673 1.00 96.56 101 ARG A N 1
ATOM 792 C CA . ARG A 1 101 ? -3.611 -0.330 1.852 1.00 96.56 101 ARG A CA 1
ATOM 793 C C . ARG A 1 101 ? -3.975 -0.260 3.333 1.00 96.56 101 ARG A C 1
ATOM 795 O O . ARG A 1 101 ? -3.532 -1.101 4.116 1.00 96.56 101 ARG A O 1
ATOM 802 N N . PHE A 1 102 ? -4.812 0.712 3.684 1.00 94.94 102 PHE A N 1
ATOM 803 C CA . PHE A 1 102 ? -5.222 1.027 5.053 1.00 94.94 102 PHE A CA 1
ATOM 804 C C . PHE A 1 102 ? -6.734 0.912 5.235 1.00 94.94 102 PHE A C 1
ATOM 806 O O . PHE A 1 102 ? -7.502 1.211 4.314 1.00 94.94 102 PHE A O 1
ATOM 813 N N . ASP A 1 103 ? -7.156 0.574 6.450 1.00 94.50 103 ASP A N 1
ATOM 814 C CA . ASP A 1 103 ? -8.510 0.830 6.926 1.00 94.50 103 ASP A CA 1
ATOM 815 C C . ASP A 1 103 ? -8.507 2.107 7.774 1.00 94.50 103 ASP A C 1
ATOM 817 O O . ASP A 1 103 ? -7.896 2.167 8.839 1.00 94.50 103 ASP A O 1
ATOM 821 N N . VAL A 1 104 ? -9.154 3.152 7.261 1.00 91.75 104 VAL A N 1
ATOM 822 C CA . VAL A 1 104 ? -9.240 4.466 7.921 1.00 91.75 104 VAL A CA 1
ATOM 823 C C . VAL A 1 104 ? -10.558 4.670 8.666 1.00 91.75 104 VAL A C 1
ATOM 825 O O . VAL A 1 104 ? -10.743 5.709 9.300 1.00 91.75 104 VAL A O 1
ATOM 828 N N . ASN A 1 105 ? -11.478 3.707 8.565 1.00 88.88 105 ASN A N 1
ATOM 829 C CA . ASN A 1 105 ? -12.767 3.748 9.249 1.00 88.88 105 ASN A CA 1
ATOM 830 C C . ASN A 1 105 ? -12.666 3.169 10.662 1.00 88.88 105 ASN A C 1
ATOM 832 O O . ASN A 1 105 ? -13.447 3.549 11.534 1.00 88.88 105 ASN A O 1
ATOM 836 N N . ASP A 1 106 ? -11.701 2.277 10.880 1.00 87.12 106 ASP A N 1
ATOM 837 C CA . ASP A 1 106 ? -11.417 1.674 12.173 1.00 87.12 106 ASP A CA 1
ATOM 838 C C . ASP A 1 106 ? -10.191 2.310 12.848 1.00 87.12 106 ASP A C 1
ATOM 840 O O . ASP A 1 106 ? -9.208 2.680 12.199 1.00 87.12 106 ASP A O 1
ATOM 844 N N . ILE A 1 107 ? -10.283 2.475 14.169 1.00 84.44 107 ILE A N 1
ATOM 845 C CA . ILE A 1 107 ? -9.239 3.094 14.988 1.00 84.44 107 ILE A CA 1
ATOM 846 C C . ILE A 1 107 ? -8.558 1.983 15.771 1.00 84.44 107 ILE A C 1
ATOM 848 O O . ILE A 1 107 ? -9.194 1.409 16.661 1.00 84.44 107 ILE A O 1
ATOM 852 N N . PRO A 1 108 ? -7.273 1.706 15.509 1.00 90.06 108 PRO A N 1
ATOM 853 C CA . PRO A 1 108 ? -6.576 0.662 16.230 1.00 90.06 108 PRO A CA 1
ATOM 854 C C . PRO A 1 108 ? -6.437 1.059 17.699 1.00 90.06 108 PRO A C 1
ATOM 856 O O . PRO A 1 108 ? -6.220 2.224 18.048 1.00 90.06 108 PRO A O 1
ATOM 859 N N . SER A 1 109 ? -6.502 0.070 18.581 1.00 91.50 109 SER A N 1
ATOM 860 C CA . SER A 1 109 ? -6.135 0.278 19.978 1.00 91.50 109 SER A CA 1
ATOM 861 C C . SER A 1 109 ? -4.630 0.564 20.116 1.00 91.50 109 SER A C 1
ATOM 863 O O . SER A 1 109 ? -3.818 0.151 19.284 1.00 91.50 109 SER A O 1
ATOM 865 N N . GLU A 1 110 ? -4.207 1.227 21.198 1.00 90.50 110 GLU A N 1
ATOM 866 C CA . GLU A 1 110 ? -2.778 1.522 21.431 1.00 90.50 110 GLU A CA 1
ATOM 867 C C . GLU A 1 110 ? -1.900 0.259 21.446 1.00 90.50 110 GLU A C 1
ATOM 869 O O . GLU A 1 110 ? -0.740 0.275 21.015 1.00 90.50 110 GLU A O 1
ATOM 874 N N . SER A 1 111 ? -2.457 -0.859 21.919 1.00 91.69 111 SER A N 1
ATOM 875 C CA . SER A 1 111 ? -1.764 -2.144 21.940 1.00 91.69 111 SER A CA 1
ATOM 876 C C . SER A 1 111 ? -1.565 -2.703 20.532 1.00 91.69 111 SER A C 1
ATOM 878 O O . SER A 1 111 ? -0.511 -3.277 20.260 1.00 91.69 111 SER A O 1
ATOM 880 N N . GLU A 1 112 ? -2.506 -2.488 19.612 1.00 90.25 112 GLU A N 1
ATOM 881 C CA . GLU A 1 112 ? -2.374 -2.883 18.208 1.00 90.25 112 GLU A CA 1
ATOM 882 C C . GLU A 1 112 ? -1.366 -2.014 17.470 1.00 90.25 112 GLU A C 1
ATOM 884 O O . GLU A 1 112 ? -0.494 -2.561 16.790 1.00 90.25 112 GLU A O 1
ATOM 889 N N . VAL A 1 113 ? -1.413 -0.692 17.675 1.00 89.38 113 VAL A N 1
ATOM 890 C CA . VAL A 1 113 ? -0.409 0.246 17.144 1.00 89.38 113 VAL A CA 1
ATOM 891 C C . VAL A 1 113 ? 0.991 -0.179 17.585 1.00 89.38 113 VAL A C 1
ATOM 893 O O . VAL A 1 113 ? 1.904 -0.263 16.762 1.00 89.38 113 VAL A O 1
ATOM 896 N N . THR A 1 114 ? 1.158 -0.525 18.864 1.00 89.00 114 THR A N 1
ATOM 897 C CA . THR A 1 114 ? 2.446 -0.964 19.421 1.00 89.00 114 THR A CA 1
ATOM 898 C C . THR A 1 114 ? 2.865 -2.342 18.902 1.00 89.00 114 THR A C 1
ATOM 900 O O . THR A 1 114 ? 4.027 -2.539 18.539 1.00 89.00 114 THR A O 1
ATOM 903 N N . ARG A 1 115 ? 1.932 -3.303 18.836 1.00 89.00 115 ARG A N 1
ATOM 904 C CA . ARG A 1 115 ? 2.186 -4.680 18.380 1.00 89.00 115 ARG A CA 1
ATOM 905 C C . ARG A 1 115 ? 2.609 -4.716 16.914 1.00 89.00 115 ARG A C 1
ATOM 907 O O . ARG A 1 115 ? 3.597 -5.367 16.587 1.00 89.00 115 ARG A O 1
ATOM 914 N N . LEU A 1 116 ? 1.872 -4.017 16.051 1.00 88.19 116 LEU A N 1
ATOM 915 C CA . LEU A 1 116 ? 2.117 -3.973 14.606 1.00 88.19 116 LEU A CA 1
ATOM 916 C C . LEU A 1 116 ? 3.146 -2.904 14.209 1.00 88.19 116 LEU A C 1
ATOM 918 O O . LEU A 1 116 ? 3.651 -2.922 13.087 1.00 88.19 116 LEU A O 1
ATOM 922 N N . ARG A 1 117 ? 3.513 -2.012 15.142 1.00 87.00 117 ARG A N 1
ATOM 923 C CA . ARG A 1 117 ? 4.463 -0.907 14.932 1.00 87.00 117 ARG A CA 1
ATOM 924 C C . ARG A 1 117 ? 4.025 -0.022 13.764 1.00 87.00 117 ARG A C 1
ATOM 926 O O . ARG A 1 117 ? 4.811 0.234 12.841 1.00 87.00 117 ARG A O 1
ATOM 933 N N . LEU A 1 118 ? 2.753 0.371 13.799 1.00 87.81 118 LEU A N 1
ATOM 934 C CA . LEU A 1 118 ? 2.117 1.172 12.756 1.00 87.81 118 LEU A CA 1
ATOM 935 C C . LEU A 1 118 ? 2.715 2.575 12.714 1.00 87.81 118 LEU A C 1
ATOM 937 O O . LEU A 1 118 ? 3.137 3.124 13.731 1.00 87.81 118 LEU A O 1
ATOM 941 N N . TRP A 1 119 ? 2.739 3.160 11.522 1.00 83.69 119 TRP A N 1
ATOM 942 C CA . TRP A 1 119 ? 3.265 4.512 11.300 1.00 83.69 119 TRP A CA 1
ATOM 943 C C . TRP A 1 119 ? 2.226 5.615 11.536 1.00 83.69 119 TRP A C 1
ATOM 945 O O . TRP A 1 119 ? 2.526 6.801 11.395 1.00 83.69 119 TRP A O 1
ATOM 955 N N . GLY A 1 120 ? 0.988 5.248 11.859 1.00 86.19 120 GLY A N 1
ATOM 956 C CA . GLY A 1 120 ? -0.103 6.195 11.995 1.00 86.19 120 GLY A CA 1
ATOM 957 C C . GLY A 1 120 ? -1.344 5.600 12.646 1.00 86.19 120 GLY A C 1
ATOM 958 O O . GLY A 1 120 ? -1.307 4.504 13.200 1.00 86.19 120 GLY A O 1
ATOM 959 N N . ASN A 1 121 ? -2.433 6.362 12.600 1.00 87.50 121 ASN A N 1
ATOM 960 C CA . ASN A 1 121 ? -3.700 6.035 13.239 1.00 87.50 121 ASN A CA 1
ATOM 961 C C . ASN A 1 121 ? -4.697 5.470 12.217 1.00 87.50 121 ASN A C 1
ATOM 963 O O . ASN A 1 121 ? -5.594 6.176 11.753 1.00 87.50 121 ASN A O 1
ATOM 967 N N . TYR A 1 122 ? -4.478 4.216 11.835 1.00 91.81 122 TYR A N 1
ATOM 968 C CA . TYR A 1 122 ? -5.310 3.421 10.931 1.00 91.81 122 TYR A CA 1
ATOM 969 C C . TYR A 1 122 ? -5.205 1.949 11.311 1.00 91.81 122 TYR A C 1
ATOM 971 O O . TYR A 1 122 ? -4.187 1.518 11.853 1.00 91.81 122 TYR A O 1
ATOM 979 N N . SER A 1 123 ? -6.219 1.167 10.972 1.00 94.50 123 SER A N 1
ATOM 980 C CA . SER A 1 123 ? -6.164 -0.287 11.086 1.00 94.50 123 SER A CA 1
ATOM 981 C C . SER A 1 123 ? -5.588 -0.913 9.810 1.00 94.50 123 SER A C 1
ATOM 983 O O . SER A 1 123 ? -5.573 -0.318 8.726 1.00 94.50 123 SER A O 1
ATOM 985 N N . ILE A 1 124 ? -5.079 -2.138 9.937 1.00 95.19 124 ILE A N 1
ATOM 986 C CA . ILE A 1 124 ? -4.607 -2.934 8.801 1.00 95.19 124 ILE A CA 1
ATOM 987 C C . ILE A 1 124 ? -5.727 -3.887 8.380 1.00 95.19 124 ILE A C 1
ATOM 989 O O . ILE A 1 124 ? -6.164 -4.688 9.210 1.00 95.19 124 ILE A O 1
ATOM 993 N N . PRO A 1 125 ? -6.169 -3.867 7.108 1.00 95.19 125 PRO A N 1
ATOM 994 C CA . PRO A 1 125 ? -7.112 -4.860 6.613 1.00 95.19 125 PRO A CA 1
ATOM 995 C C . PRO A 1 125 ? -6.578 -6.278 6.843 1.00 95.19 125 PRO A C 1
ATOM 997 O O . PRO A 1 125 ? -5.443 -6.586 6.478 1.00 95.19 125 PRO A O 1
ATOM 1000 N N . SER A 1 126 ? -7.399 -7.151 7.429 1.00 94.06 126 SER A N 1
ATOM 1001 C CA . SER A 1 126 ? -6.988 -8.517 7.807 1.00 94.06 126 SER A CA 1
ATOM 1002 C C . SER A 1 126 ? -6.510 -9.381 6.632 1.00 94.06 126 SER A C 1
ATOM 1004 O O . SER A 1 126 ? -5.762 -10.335 6.824 1.00 94.06 126 SER A O 1
ATOM 1006 N N . ASP A 1 127 ? -6.908 -9.035 5.408 1.00 94.94 127 ASP A N 1
ATOM 1007 C CA . ASP A 1 127 ? -6.486 -9.689 4.176 1.00 94.94 127 ASP A CA 1
ATOM 1008 C C . ASP A 1 127 ? -5.273 -9.005 3.512 1.00 94.94 127 ASP A C 1
ATOM 1010 O O . ASP A 1 127 ? -4.960 -9.337 2.367 1.00 94.94 127 ASP A O 1
ATOM 1014 N N . ASN A 1 128 ? -4.572 -8.071 4.171 1.00 96.50 128 ASN A N 1
ATOM 1015 C CA . ASN A 1 128 ? -3.296 -7.562 3.655 1.00 96.50 128 ASN A CA 1
ATOM 1016 C C . ASN A 1 128 ? -2.264 -8.704 3.563 1.00 96.50 128 ASN A C 1
ATOM 1018 O O . ASN A 1 128 ? -2.190 -9.553 4.452 1.00 96.50 128 ASN A O 1
ATOM 1022 N N . PRO A 1 129 ? -1.448 -8.744 2.494 1.00 96.31 129 PRO A N 1
ATOM 1023 C CA . PRO A 1 129 ? -0.570 -9.881 2.220 1.00 96.31 129 PRO A CA 1
ATOM 1024 C C . PRO A 1 129 ? 0.560 -10.074 3.241 1.00 96.31 129 PRO A C 1
ATOM 1026 O O . PRO A 1 129 ? 1.016 -11.200 3.417 1.00 96.31 129 PRO A O 1
ATOM 1029 N N . TYR A 1 130 ? 0.984 -9.013 3.933 1.00 93.44 130 TYR A N 1
ATOM 1030 C CA . TYR A 1 130 ? 2.181 -9.026 4.783 1.00 93.44 130 TYR A CA 1
ATOM 1031 C C . TYR A 1 130 ? 1.889 -8.818 6.275 1.00 93.44 130 TYR A C 1
ATOM 1033 O O . TYR A 1 130 ? 2.758 -8.363 7.014 1.00 93.44 130 TYR A O 1
ATOM 1041 N N . ILE A 1 131 ? 0.675 -9.136 6.738 1.00 91.75 131 ILE A N 1
ATOM 1042 C CA . ILE A 1 131 ? 0.261 -8.866 8.126 1.00 91.75 131 ILE A CA 1
ATOM 1043 C C . ILE A 1 131 ? 1.128 -9.590 9.174 1.00 91.75 131 ILE A C 1
ATOM 1045 O O . ILE A 1 131 ? 1.480 -9.001 10.191 1.00 91.75 131 ILE A O 1
ATOM 1049 N N . GLU A 1 132 ? 1.544 -10.825 8.877 1.00 89.50 132 GLU A N 1
ATOM 1050 C CA . GLU A 1 132 ? 2.417 -11.649 9.730 1.00 89.50 132 GLU A CA 1
ATOM 1051 C C . GLU A 1 132 ? 3.887 -11.647 9.270 1.00 89.50 132 GLU A C 1
ATOM 1053 O O . GLU A 1 132 ? 4.716 -12.411 9.778 1.00 89.50 132 GLU A O 1
ATOM 1058 N N . ASP A 1 133 ? 4.229 -10.827 8.274 1.00 89.00 133 ASP A N 1
ATOM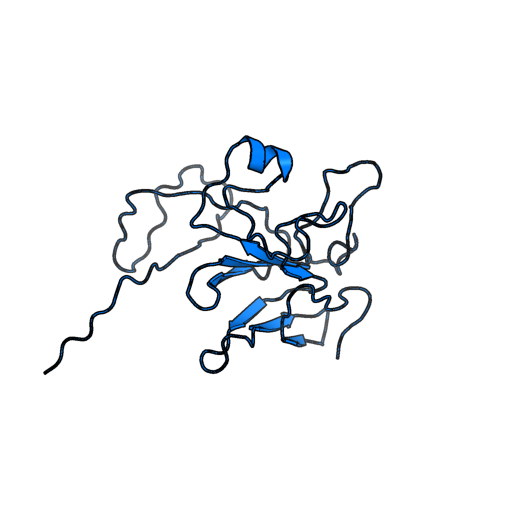 1059 C CA . ASP A 1 133 ? 5.566 -10.834 7.698 1.00 89.00 133 ASP A CA 1
ATOM 1060 C C . ASP A 1 133 ? 6.567 -10.157 8.655 1.00 89.00 133 ASP A C 1
ATOM 1062 O O . ASP A 1 133 ? 6.441 -8.998 9.070 1.00 89.00 133 ASP A O 1
ATOM 1066 N N . LYS A 1 134 ? 7.605 -10.906 9.037 1.00 84.69 134 LYS A N 1
ATOM 1067 C CA . LYS A 1 134 ? 8.643 -10.424 9.961 1.00 84.69 134 LYS A CA 1
ATOM 1068 C C . LYS A 1 134 ? 9.554 -9.387 9.332 1.00 84.69 134 LYS A C 1
ATOM 1070 O O . LYS A 1 134 ? 10.136 -8.587 10.063 1.00 84.69 134 LYS A O 1
ATOM 1075 N N . ASP A 1 135 ? 9.550 -9.320 8.017 1.00 84.19 135 ASP A N 1
ATOM 1076 C CA . ASP A 1 135 ? 10.432 -8.528 7.196 1.00 84.19 135 ASP A CA 1
ATOM 1077 C C . ASP A 1 135 ? 9.677 -7.359 6.529 1.00 84.19 135 ASP A C 1
ATOM 1079 O O . ASP A 1 135 ? 10.113 -6.211 6.522 1.00 84.19 135 ASP A O 1
ATOM 1083 N N . LEU A 1 136 ? 8.451 -7.577 6.072 1.00 89.44 136 LEU A N 1
ATOM 1084 C CA . LEU A 1 136 ? 7.657 -6.532 5.427 1.00 89.44 136 LEU A CA 1
ATOM 1085 C C . LEU A 1 136 ? 6.698 -5.839 6.390 1.00 89.44 136 LEU A C 1
ATOM 1087 O O . LEU A 1 136 ? 6.420 -6.301 7.497 1.00 89.44 136 LEU A O 1
ATOM 1091 N N . LYS A 1 137 ? 6.280 -4.636 6.005 1.00 91.31 137 LYS A N 1
ATOM 1092 C CA . LYS A 1 137 ? 5.323 -3.834 6.759 1.00 91.31 137 LYS A CA 1
ATOM 1093 C C . LYS A 1 137 ? 3.896 -4.310 6.460 1.00 91.31 137 LYS A C 1
ATOM 1095 O O . LYS A 1 137 ? 3.585 -4.515 5.284 1.00 91.31 137 LYS A O 1
ATOM 1100 N N . PRO A 1 138 ? 3.034 -4.482 7.480 1.00 94.06 138 PRO A N 1
ATOM 1101 C CA . PRO A 1 138 ? 1.668 -4.973 7.293 1.00 94.06 138 PRO A CA 1
ATOM 1102 C C . PRO A 1 138 ? 0.805 -4.040 6.426 1.00 94.06 138 PRO A C 1
ATOM 1104 O O . PRO A 1 138 ? -0.186 -4.478 5.851 1.00 94.06 138 PRO A O 1
ATOM 1107 N N . GLU A 1 139 ? 1.200 -2.774 6.283 1.00 94.62 139 GLU A N 1
ATOM 1108 C CA . GLU A 1 139 ? 0.614 -1.761 5.404 1.00 94.62 139 GLU A CA 1
ATOM 1109 C C . GLU A 1 139 ? 0.702 -2.127 3.911 1.00 94.62 139 GLU A C 1
ATOM 1111 O O . GLU A 1 139 ? -0.108 -1.656 3.112 1.00 94.62 139 GLU A O 1
ATOM 1116 N N . ILE A 1 140 ? 1.697 -2.923 3.513 1.00 95.69 140 ILE A N 1
ATOM 1117 C CA . ILE A 1 140 ? 2.046 -3.132 2.107 1.00 95.69 140 ILE A CA 1
ATOM 1118 C C . ILE A 1 140 ? 0.983 -3.997 1.412 1.00 95.69 140 ILE A C 1
ATOM 1120 O O . ILE A 1 140 ? 0.652 -5.097 1.849 1.00 95.69 140 ILE A O 1
ATOM 1124 N N . TRP A 1 141 ? 0.492 -3.509 0.275 1.00 97.00 141 TRP A N 1
ATOM 1125 C CA . TRP A 1 141 ? -0.359 -4.244 -0.661 1.00 97.00 141 TRP A CA 1
ATOM 1126 C C . TRP A 1 141 ? 0.452 -4.852 -1.808 1.00 97.00 141 TRP A C 1
ATOM 1128 O O . TRP A 1 141 ? 0.271 -6.023 -2.151 1.00 97.00 141 TRP A O 1
ATOM 1138 N N . ALA A 1 142 ? 1.365 -4.060 -2.371 1.00 96.12 142 ALA A N 1
ATOM 1139 C CA . ALA A 1 142 ? 2.265 -4.462 -3.443 1.00 96.12 142 ALA A CA 1
ATOM 1140 C C . ALA A 1 142 ? 3.599 -3.698 -3.351 1.00 96.12 142 ALA A C 1
ATOM 1142 O O . ALA A 1 142 ? 3.670 -2.644 -2.710 1.00 96.12 142 ALA A O 1
ATOM 1143 N N . LEU A 1 143 ? 4.661 -4.241 -3.948 1.00 94.19 143 LEU A N 1
ATOM 1144 C CA . LEU A 1 143 ? 6.021 -3.711 -3.818 1.00 94.19 143 LEU A CA 1
ATOM 1145 C C . LEU A 1 143 ? 6.831 -3.757 -5.108 1.00 94.19 143 LEU A C 1
ATOM 1147 O O . LEU A 1 143 ? 6.398 -4.344 -6.089 1.00 94.19 143 LEU A O 1
ATOM 1151 N N . GLY A 1 144 ? 8.013 -3.146 -5.088 1.00 91.75 144 GLY A N 1
ATOM 1152 C CA . GLY A 1 144 ? 8.927 -3.179 -6.224 1.00 91.75 144 GLY A CA 1
ATOM 1153 C C . GLY A 1 144 ? 8.510 -2.251 -7.357 1.00 91.75 144 GLY A C 1
ATOM 1154 O O . GLY A 1 144 ? 8.766 -2.594 -8.498 1.00 91.75 144 GLY A O 1
ATOM 1155 N N . LEU A 1 145 ? 7.872 -1.122 -7.035 1.00 91.69 145 LEU A N 1
ATOM 1156 C CA . LEU A 1 145 ? 7.582 -0.034 -7.979 1.00 91.69 145 LEU A CA 1
ATOM 1157 C C . LEU A 1 145 ? 8.657 1.048 -7.863 1.00 91.69 145 LEU A C 1
ATOM 1159 O O . LEU A 1 145 ? 9.284 1.145 -6.811 1.00 91.69 145 LEU A O 1
ATOM 1163 N N . GLN A 1 146 ? 8.847 1.898 -8.864 1.00 90.25 146 GLN A N 1
ATOM 1164 C CA . GLN A 1 146 ? 9.767 3.029 -8.769 1.00 90.25 146 GLN A CA 1
ATOM 1165 C C . GLN A 1 146 ? 9.072 4.300 -8.278 1.00 90.25 146 GLN A C 1
ATOM 1167 O O . GLN A 1 146 ? 9.376 4.808 -7.204 1.00 90.25 146 GLN A O 1
ATOM 1172 N N . ASN A 1 147 ? 8.146 4.828 -9.060 1.00 89.75 147 ASN A N 1
ATOM 1173 C CA . ASN A 1 147 ? 7.385 6.039 -8.820 1.00 89.75 147 ASN A CA 1
ATOM 1174 C C . ASN A 1 147 ? 5.972 5.886 -9.424 1.00 89.75 147 ASN A C 1
ATOM 1176 O O . ASN A 1 147 ? 5.691 6.454 -10.486 1.00 89.75 147 ASN A O 1
ATOM 1180 N N . PRO A 1 148 ? 5.064 5.154 -8.744 1.00 90.75 148 PRO A N 1
ATOM 1181 C CA . PRO A 1 148 ? 3.701 4.903 -9.215 1.00 90.75 148 PRO A CA 1
ATOM 1182 C C . PRO A 1 148 ? 2.832 6.164 -9.148 1.00 90.75 148 PRO A C 1
ATOM 1184 O O . PRO A 1 148 ? 2.000 6.324 -8.254 1.00 90.75 148 PRO A O 1
ATOM 1187 N N . TRP A 1 149 ? 3.059 7.093 -10.077 1.00 86.00 149 TRP A N 1
ATOM 1188 C CA . TRP A 1 149 ? 2.509 8.447 -10.065 1.00 86.00 149 TRP A CA 1
ATOM 1189 C C . TRP A 1 149 ? 0.987 8.429 -10.125 1.00 86.00 149 TRP A C 1
ATOM 1191 O O . TRP A 1 149 ? 0.323 9.115 -9.339 1.00 86.00 149 TRP A O 1
ATOM 1201 N N . ARG A 1 150 ? 0.424 7.709 -11.105 1.00 90.44 150 ARG A N 1
ATOM 1202 C CA . ARG A 1 150 ? -1.013 7.738 -11.378 1.00 90.44 150 ARG A CA 1
ATOM 1203 C C . ARG A 1 150 ? -1.591 6.344 -11.516 1.00 90.44 150 ARG A C 1
ATOM 1205 O O . ARG A 1 150 ? -1.328 5.636 -12.475 1.00 90.44 150 ARG A O 1
ATOM 1212 N N . CYS A 1 151 ? -2.483 6.028 -10.599 1.00 94.00 151 CYS A N 1
ATOM 1213 C CA . CYS A 1 151 ? -3.240 4.807 -10.536 1.00 94.00 151 CYS A CA 1
ATOM 1214 C C . CYS A 1 151 ? -4.744 5.058 -10.489 1.00 94.00 151 CYS A C 1
ATOM 1216 O O . CYS A 1 151 ? -5.225 6.120 -10.065 1.00 94.00 151 CYS A O 1
ATOM 1218 N N . SER A 1 152 ? -5.493 4.040 -10.893 1.00 94.56 152 SER A N 1
ATOM 1219 C CA . SER A 1 152 ? -6.951 4.016 -10.855 1.00 94.56 152 SER A CA 1
ATOM 1220 C C . SER A 1 152 ? -7.475 2.588 -10.861 1.00 94.56 152 SER A C 1
ATOM 1222 O O . SER A 1 152 ? -6.894 1.708 -11.494 1.00 94.56 152 SER A O 1
ATOM 1224 N N . PHE A 1 153 ? -8.615 2.383 -10.211 1.00 94.88 153 PHE A N 1
ATOM 1225 C CA . PHE A 1 153 ? -9.438 1.203 -10.442 1.00 94.88 153 PHE A CA 1
ATOM 1226 C C . PHE A 1 153 ? -10.318 1.426 -11.674 1.00 94.88 153 PHE A C 1
ATOM 1228 O O . PHE A 1 153 ? -10.882 2.509 -11.842 1.00 94.88 153 PHE A O 1
ATOM 1235 N N . ASP A 1 154 ? -10.445 0.409 -12.519 1.00 92.81 154 ASP A N 1
ATOM 1236 C CA . ASP A 1 154 ? -11.396 0.399 -13.631 1.00 92.81 154 ASP A CA 1
ATOM 1237 C C . ASP A 1 154 ? -12.832 0.373 -13.071 1.00 92.81 154 ASP A C 1
ATOM 1239 O O . ASP A 1 154 ? -13.191 -0.492 -12.270 1.00 92.81 154 ASP A O 1
ATOM 1243 N N . SER A 1 155 ? -13.661 1.340 -13.471 1.00 89.06 155 SER A N 1
ATOM 1244 C CA . SER A 1 155 ? -15.038 1.470 -12.983 1.00 89.06 155 SER A CA 1
ATOM 1245 C C . SER A 1 155 ? -15.971 0.359 -13.467 1.00 89.06 155 SER A C 1
ATOM 1247 O O . SER A 1 155 ? -16.940 0.042 -12.781 1.00 89.06 155 SER A O 1
ATOM 1249 N N . GLU A 1 156 ? -15.703 -0.222 -14.637 1.00 93.19 156 GLU A N 1
ATOM 1250 C CA . GLU A 1 156 ? -16.477 -1.334 -15.200 1.00 93.19 156 GLU A CA 1
ATOM 1251 C C . GLU A 1 156 ? -15.947 -2.686 -14.712 1.00 93.19 156 GLU A C 1
ATOM 1253 O O . GLU A 1 156 ? -16.700 -3.656 -14.600 1.00 93.19 156 GLU A O 1
ATOM 1258 N N . ARG A 1 157 ? -14.653 -2.750 -14.374 1.00 92.12 157 ARG A N 1
ATOM 1259 C CA . ARG A 1 157 ? -13.983 -3.942 -13.841 1.00 92.12 157 ARG A CA 1
ATOM 1260 C C . ARG A 1 157 ? -13.236 -3.610 -12.545 1.00 92.12 157 ARG A C 1
ATOM 1262 O O . ARG A 1 157 ? -12.010 -3.567 -12.557 1.00 92.12 157 ARG A O 1
ATOM 1269 N N . PRO A 1 158 ? -13.921 -3.471 -11.396 1.00 87.62 158 PRO A N 1
ATOM 1270 C CA . PRO A 1 158 ? -13.308 -2.969 -10.159 1.00 87.62 158 PRO A CA 1
ATOM 1271 C C . PRO A 1 158 ? -12.131 -3.789 -9.607 1.00 87.62 158 PRO A C 1
ATOM 1273 O O . 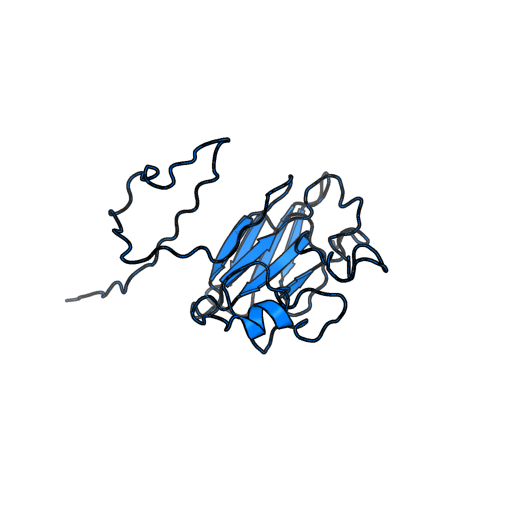PRO A 1 158 ? -11.416 -3.320 -8.728 1.00 87.62 158 PRO A O 1
ATOM 1276 N N . SER A 1 159 ? -11.905 -5.010 -10.103 1.00 88.12 159 SER A N 1
ATOM 1277 C CA . SER A 1 159 ? -10.716 -5.808 -9.784 1.00 88.12 159 SER A CA 1
ATOM 1278 C C . SER A 1 159 ? -9.453 -5.380 -10.543 1.00 88.12 159 SER A C 1
ATOM 1280 O O . SER A 1 159 ? -8.363 -5.814 -10.185 1.00 88.12 159 SER A O 1
ATOM 1282 N N . TYR A 1 160 ? -9.581 -4.576 -11.600 1.00 91.94 160 TYR A N 1
ATOM 1283 C CA . TYR A 1 160 ? -8.468 -4.080 -12.403 1.00 91.94 160 TYR A CA 1
ATOM 1284 C C . TYR A 1 160 ? -7.978 -2.787 -11.767 1.00 91.94 160 TYR A C 1
ATOM 1286 O O . TYR A 1 160 ? -8.577 -1.725 -11.926 1.00 91.94 160 TYR A O 1
ATOM 1294 N N . PHE A 1 161 ? -6.892 -2.902 -11.017 1.00 95.25 161 PHE A N 1
ATOM 1295 C CA . PHE A 1 161 ? -6.171 -1.768 -10.469 1.00 95.25 161 PHE A CA 1
ATOM 1296 C C . PHE A 1 161 ? -4.967 -1.512 -11.364 1.00 95.25 161 PHE A C 1
ATOM 1298 O O . PHE A 1 161 ? -4.155 -2.410 -11.531 1.00 95.25 161 PHE A O 1
ATOM 1305 N N . MET A 1 162 ? -4.869 -0.339 -11.981 1.00 94.81 162 MET A N 1
ATOM 1306 C CA . MET A 1 162 ? -3.775 -0.020 -12.900 1.00 94.81 162 MET A CA 1
ATOM 1307 C C . MET A 1 162 ? -2.969 1.154 -12.366 1.00 94.81 162 MET A C 1
ATOM 1309 O O . MET A 1 162 ? -3.569 2.079 -11.818 1.00 94.81 162 MET A O 1
ATOM 1313 N N . CYS A 1 163 ? -1.652 1.128 -12.546 1.00 94.12 163 CYS A N 1
ATOM 1314 C CA . CYS A 1 163 ? -0.732 2.201 -12.178 1.00 94.12 163 CYS A CA 1
ATOM 1315 C C . CYS A 1 163 ? 0.233 2.494 -13.322 1.00 94.12 163 CYS A C 1
ATOM 1317 O O . CYS A 1 163 ? 0.814 1.570 -13.874 1.00 94.12 163 CYS A O 1
ATOM 1319 N N . GLY A 1 164 ? 0.424 3.771 -13.638 1.00 90.75 164 GLY A N 1
ATOM 1320 C CA . GLY A 1 164 ? 1.603 4.228 -14.361 1.00 90.75 164 GLY A CA 1
ATOM 1321 C C . GLY A 1 164 ? 2.760 4.393 -13.386 1.00 90.75 164 GLY A C 1
ATOM 1322 O O . GLY A 1 164 ? 2.632 5.149 -12.414 1.00 90.75 164 GLY A O 1
ATOM 1323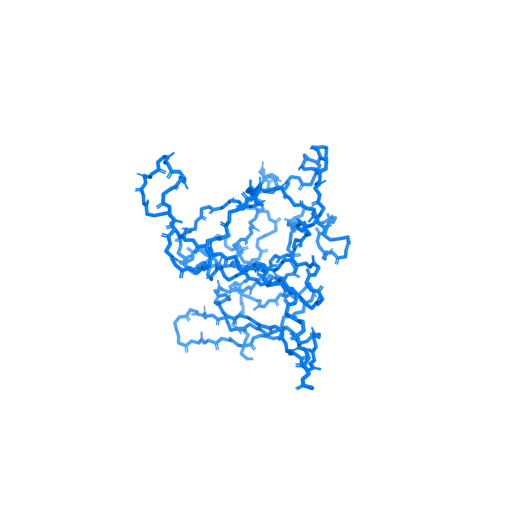 N N . ASP A 1 165 ? 3.849 3.682 -13.646 1.00 86.31 165 ASP A N 1
ATOM 1324 C CA . ASP A 1 165 ? 5.090 3.729 -12.890 1.00 86.31 165 ASP A CA 1
ATOM 1325 C C . ASP A 1 165 ? 6.163 4.454 -13.711 1.00 86.31 165 ASP A C 1
ATOM 1327 O O . ASP A 1 165 ? 6.565 4.014 -14.790 1.00 86.31 165 ASP A O 1
ATOM 1331 N N . VAL A 1 166 ? 6.587 5.626 -13.232 1.00 82.94 166 VAL A N 1
ATOM 1332 C CA . VAL A 1 166 ? 7.619 6.414 -13.911 1.00 82.94 166 VAL A CA 1
ATOM 1333 C C . VAL A 1 166 ? 8.967 5.794 -13.573 1.00 82.94 166 VAL A C 1
ATOM 1335 O O . VAL A 1 166 ? 9.467 5.966 -12.460 1.00 82.94 166 VAL A O 1
ATOM 1338 N N . GLY A 1 167 ? 9.517 5.054 -14.534 1.00 69.56 167 GLY A N 1
ATOM 1339 C CA . GLY A 1 167 ? 10.801 4.380 -14.428 1.00 69.56 167 GLY A CA 1
ATOM 1340 C C . GLY A 1 167 ? 11.995 5.325 -14.586 1.00 69.56 167 GLY A C 1
ATOM 1341 O O . GLY A 1 167 ? 11.873 6.533 -14.809 1.00 69.56 167 GLY A O 1
ATOM 1342 N N . GLN A 1 168 ? 13.199 4.762 -14.447 1.00 66.12 168 GLN A N 1
ATOM 1343 C CA . GLN A 1 168 ? 14.423 5.557 -14.481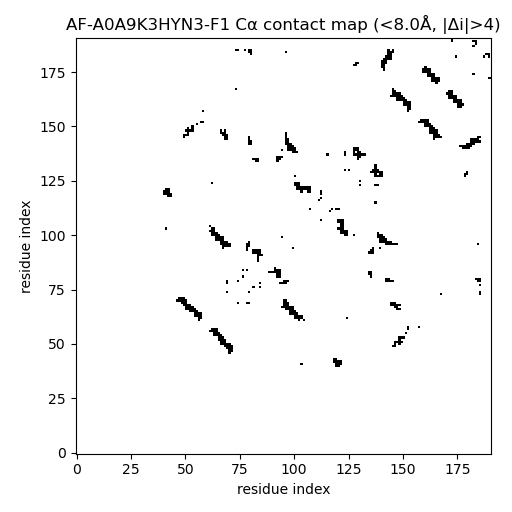 1.00 66.12 168 GLN A CA 1
ATOM 1344 C C . GLN A 1 168 ? 14.864 5.728 -15.937 1.00 66.12 168 GLN A C 1
ATOM 1346 O O . GLN A 1 168 ? 15.079 4.742 -16.642 1.00 66.12 168 GLN A O 1
ATOM 1351 N N . ASN A 1 169 ? 15.115 6.975 -16.339 1.00 70.31 169 ASN A N 1
ATOM 1352 C CA . ASN A 1 169 ? 15.489 7.377 -17.700 1.00 70.31 169 ASN A CA 1
ATOM 1353 C C . ASN A 1 169 ? 14.301 7.331 -18.682 1.00 70.31 169 ASN A C 1
ATOM 1355 O O . ASN A 1 169 ? 13.349 8.077 -18.488 1.00 70.31 169 ASN A O 1
ATOM 1359 N N . ASP A 1 170 ? 14.370 6.507 -19.734 1.00 68.12 170 ASP A N 1
ATOM 1360 C CA . ASP A 1 170 ? 13.495 6.602 -20.915 1.00 68.12 170 ASP A CA 1
ATOM 1361 C C . ASP A 1 170 ? 12.336 5.586 -20.929 1.00 68.12 170 ASP A C 1
ATOM 1363 O O . ASP A 1 170 ? 11.657 5.445 -21.947 1.00 68.12 170 ASP A O 1
ATOM 1367 N N . TYR A 1 171 ? 12.122 4.848 -19.836 1.00 71.94 171 TYR A N 1
ATOM 1368 C CA . TYR A 1 171 ? 11.091 3.810 -19.753 1.00 71.94 171 TYR A CA 1
ATOM 1369 C C . TYR A 1 171 ? 10.065 4.149 -18.676 1.00 71.94 171 TYR A C 1
ATOM 1371 O O . TYR A 1 171 ? 10.415 4.379 -17.521 1.00 71.94 171 TYR A O 1
ATOM 1379 N N . GLU A 1 172 ? 8.799 4.141 -19.074 1.00 79.00 172 GLU A N 1
ATOM 1380 C CA . GLU A 1 172 ? 7.637 4.229 -18.194 1.00 79.00 172 GLU A CA 1
ATOM 1381 C C . GLU A 1 172 ? 6.867 2.910 -18.305 1.00 79.00 172 GLU A C 1
ATOM 1383 O O . GLU A 1 172 ? 6.707 2.372 -19.404 1.00 79.00 172 GLU A O 1
ATOM 1388 N N . GLU A 1 173 ? 6.403 2.388 -17.175 1.00 83.69 173 GLU A N 1
ATOM 1389 C CA . GLU A 1 173 ? 5.691 1.114 -17.088 1.00 83.69 173 GLU A CA 1
ATOM 1390 C C . GLU A 1 173 ? 4.205 1.365 -16.773 1.00 83.69 173 GLU A C 1
ATOM 1392 O O . GLU A 1 173 ? 3.820 2.368 -16.166 1.00 83.69 173 GLU A O 1
ATOM 1397 N N . MET A 1 174 ? 3.340 0.461 -17.234 1.00 88.75 174 MET A N 1
ATOM 1398 C CA . MET A 1 174 ? 1.910 0.459 -16.919 1.00 88.75 174 MET A CA 1
ATOM 1399 C C . MET A 1 174 ? 1.548 -0.899 -16.334 1.00 88.75 174 MET A C 1
ATOM 1401 O O . MET A 1 174 ? 1.369 -1.876 -17.062 1.00 88.75 174 MET A O 1
ATOM 1405 N N . ASP A 1 175 ? 1.382 -0.943 -15.019 1.00 91.75 175 ASP A N 1
ATOM 1406 C CA . ASP A 1 175 ? 1.183 -2.179 -14.279 1.00 91.75 175 ASP A CA 1
ATOM 1407 C C . ASP A 1 175 ? -0.278 -2.431 -13.947 1.00 91.75 175 ASP A C 1
ATOM 1409 O O . ASP A 1 175 ? -1.014 -1.531 -13.535 1.00 91.75 175 ASP A O 1
ATOM 1413 N N . ILE A 1 176 ? -0.685 -3.700 -14.032 1.00 94.88 176 ILE A N 1
ATOM 1414 C CA . ILE A 1 176 ? -1.899 -4.180 -13.371 1.00 94.88 176 ILE A CA 1
ATOM 1415 C C . ILE A 1 176 ? -1.518 -4.606 -11.956 1.00 94.88 176 ILE A C 1
ATOM 1417 O O . ILE A 1 176 ? -0.921 -5.661 -11.734 1.00 94.88 176 ILE A O 1
ATOM 1421 N N . ILE A 1 177 ? -1.905 -3.786 -10.987 1.00 96.25 177 ILE A N 1
ATOM 1422 C CA . ILE A 1 177 ? -1.586 -3.986 -9.588 1.00 96.25 177 ILE A CA 1
ATOM 1423 C C . ILE A 1 177 ? -2.417 -5.109 -8.980 1.00 96.25 177 ILE A C 1
ATOM 1425 O O . ILE A 1 177 ? -3.641 -5.039 -8.871 1.00 96.25 177 ILE A O 1
ATOM 1429 N N . THR A 1 178 ? -1.727 -6.127 -8.483 1.00 95.56 178 THR A N 1
ATOM 1430 C CA . THR A 1 178 ? -2.323 -7.271 -7.796 1.00 95.56 178 THR A CA 1
ATOM 1431 C C . THR A 1 178 ? -1.856 -7.375 -6.346 1.00 95.56 178 THR A C 1
ATOM 1433 O O . THR A 1 178 ? -0.803 -6.860 -5.957 1.00 95.56 178 THR A O 1
ATOM 1436 N N . LYS A 1 179 ? -2.667 -8.052 -5.524 1.00 95.56 179 LYS A N 1
ATOM 1437 C CA . LYS A 1 179 ? -2.316 -8.400 -4.142 1.00 95.56 179 LYS A CA 1
ATOM 1438 C C . LYS A 1 179 ? -0.999 -9.168 -4.129 1.00 95.56 179 LYS A C 1
ATOM 1440 O O . LYS A 1 179 ? -0.879 -10.150 -4.856 1.00 95.56 179 LYS A O 1
ATOM 1445 N N . ASN A 1 180 ? -0.071 -8.782 -3.252 1.00 95.50 180 ASN A N 1
ATOM 1446 C CA . ASN A 1 180 ? 1.236 -9.438 -3.125 1.00 95.50 180 ASN A CA 1
ATOM 1447 C C . ASN A 1 180 ? 2.101 -9.336 -4.402 1.00 95.50 180 ASN A C 1
ATOM 1449 O O . ASN A 1 180 ? 3.050 -10.101 -4.562 1.00 95.50 180 ASN A O 1
ATOM 1453 N N . GLY A 1 181 ? 1.782 -8.412 -5.317 1.00 94.88 181 GLY A N 1
ATOM 1454 C CA . GLY A 1 181 ? 2.578 -8.180 -6.520 1.00 94.88 181 GLY A CA 1
ATOM 1455 C C . GLY A 1 181 ? 3.956 -7.597 -6.194 1.00 94.88 181 GLY A C 1
ATOM 1456 O O . GLY A 1 181 ? 4.086 -6.774 -5.281 1.00 94.88 181 GLY A O 1
ATOM 1457 N N . ASN A 1 182 ? 4.971 -8.030 -6.946 1.00 93.62 182 ASN A N 1
ATOM 1458 C CA . ASN A 1 182 ? 6.319 -7.465 -6.939 1.00 93.62 182 ASN A CA 1
ATOM 1459 C C . ASN A 1 182 ? 6.705 -7.084 -8.374 1.00 93.62 182 ASN A C 1
ATOM 1461 O O . ASN A 1 182 ? 6.863 -7.982 -9.198 1.00 93.62 182 ASN A O 1
ATOM 1465 N N . TYR A 1 183 ? 6.862 -5.790 -8.650 1.00 91.69 183 TYR A N 1
ATOM 1466 C CA . TYR A 1 183 ? 7.124 -5.255 -10.000 1.00 91.69 183 TYR A CA 1
ATOM 1467 C C . TYR A 1 183 ? 8.619 -5.100 -10.298 1.00 91.69 183 TYR A C 1
ATOM 1469 O O . TYR A 1 183 ? 9.022 -4.527 -11.296 1.00 91.69 183 TYR A O 1
ATOM 1477 N N . GLY A 1 184 ? 9.478 -5.687 -9.460 1.00 87.56 184 GLY A N 1
ATOM 1478 C CA . GLY A 1 184 ? 10.869 -5.936 -9.821 1.00 87.56 184 GLY A CA 1
ATOM 1479 C C . GLY A 1 184 ? 11.827 -4.767 -9.614 1.00 87.56 184 GLY A C 1
ATOM 1480 O O . GLY A 1 184 ? 13.027 -5.039 -9.522 1.00 87.56 184 GLY A O 1
ATOM 1481 N N . TRP A 1 185 ? 11.366 -3.524 -9.424 1.00 86.62 185 TRP A N 1
ATOM 1482 C CA . TRP A 1 185 ? 12.253 -2.395 -9.120 1.00 86.62 185 TRP A CA 1
ATOM 1483 C C . TRP A 1 185 ? 13.083 -2.690 -7.862 1.00 86.62 185 TRP A C 1
ATOM 1485 O O . TRP A 1 185 ? 12.537 -3.086 -6.833 1.00 86.62 185 TRP A O 1
ATOM 1495 N N . ARG A 1 186 ? 14.413 -2.568 -7.853 1.00 73.19 186 ARG A N 1
ATOM 1496 C CA . ARG A 1 186 ? 15.343 -2.126 -8.917 1.00 73.19 186 ARG A CA 1
ATOM 1497 C C . ARG A 1 186 ? 16.075 -3.256 -9.669 1.00 73.19 186 ARG A C 1
ATOM 1499 O O . ARG A 1 186 ? 17.056 -3.001 -10.357 1.00 73.19 186 ARG A O 1
ATOM 1506 N N . ILE A 1 187 ? 15.702 -4.516 -9.441 1.00 65.81 187 ILE A N 1
ATOM 1507 C CA . ILE A 1 187 ? 16.415 -5.709 -9.937 1.00 65.81 187 ILE A CA 1
ATOM 1508 C C . ILE A 1 187 ? 16.045 -6.019 -11.396 1.00 65.81 187 ILE A C 1
ATOM 1510 O O . ILE A 1 187 ? 16.880 -6.525 -12.144 1.00 65.81 187 ILE A O 1
ATOM 1514 N N . ILE A 1 188 ? 14.807 -5.731 -11.796 1.00 61.00 188 ILE A N 1
ATOM 1515 C CA . ILE A 1 188 ? 14.261 -6.002 -13.129 1.00 61.00 188 ILE A CA 1
ATOM 1516 C C . ILE A 1 188 ? 13.482 -4.756 -13.571 1.00 61.00 188 ILE A C 1
ATOM 1518 O O . ILE A 1 188 ? 12.681 -4.255 -12.790 1.00 61.00 188 ILE A O 1
ATOM 1522 N N . LEU A 1 189 ? 13.729 -4.272 -14.794 1.00 52.72 189 LEU A N 1
ATOM 1523 C CA . LEU A 1 189 ? 12.747 -3.469 -15.535 1.00 52.72 189 LEU A 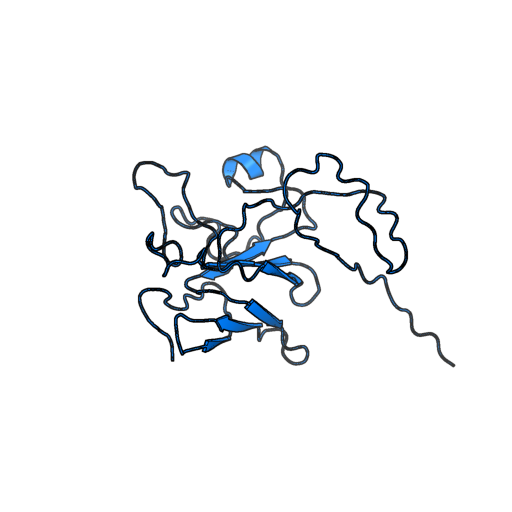CA 1
ATOM 1524 C C . LEU A 1 189 ? 11.737 -4.455 -16.119 1.00 52.72 189 LEU A C 1
ATOM 1526 O O . LEU A 1 189 ? 12.145 -5.368 -16.850 1.00 52.72 189 LEU A O 1
ATOM 1530 N N . VAL A 1 190 ? 10.465 -4.333 -15.755 1.00 46.88 190 VAL A N 1
ATOM 1531 C CA . VAL A 1 190 ? 9.415 -5.219 -16.260 1.00 46.88 190 VAL A CA 1
ATOM 1532 C C . VAL A 1 190 ? 8.792 -4.529 -17.471 1.00 46.88 190 VAL A C 1
ATOM 1534 O O . VAL A 1 190 ? 7.933 -3.668 -17.348 1.00 46.88 190 VAL A O 1
ATOM 1537 N N . ILE A 1 191 ? 9.278 -4.909 -18.655 1.00 44.16 191 ILE A N 1
ATOM 1538 C CA . ILE A 1 191 ? 8.779 -4.458 -19.968 1.00 44.16 191 ILE A CA 1
ATOM 1539 C C . ILE A 1 191 ? 7.640 -5.343 -20.469 1.00 44.16 191 ILE A C 1
ATOM 1541 O O . ILE A 1 191 ? 7.758 -6.584 -20.318 1.00 44.16 191 ILE A O 1
#

Nearest PDB structures (foldseek):
  7pgn-assembly1_A  TM=7.530E-01  e=1.505E-08  Homo sapiens
  7pgn-assembly2_B  TM=7.588E-01  e=9.696E-08  Homo sapiens
  1cru-assembly1_A  TM=7.132E-01  e=1.594E-07  Acinetobacter calcoaceticus
  8re0-assembly1_A  TM=7.120E-01  e=2.174E-07  Acinetobacter calcoaceticus
  8ond-assembly2_B  TM=1.828E-01  e=8.260E+00  Bdellovibrio bacteriovorus HD100

InterPro domains:
  IPR011041 Soluble quinoprotein glucose/sorbosone dehydrogenase, beta-propeller domain superfamily [SSF50952] (40-188)
  IPR011042 Six-bladed beta-propeller, TolB-like [G3DSA:2.120.10.30] (14-189)
  IPR012938 Glucose/Sorbosone dehydrogenase [PF07995] (116-188)

Foldseek 3Di:
DDDDDDPDDPDDDDDDDDPDDPDPPPDDDDDPPDPDPDDFDFADDDQAPLALFDWDAAPPRFKIKGDGALNDDQNPQPLLPWLASDPPCLLDRHPHQFIFIWGPVDFDDPVQCVVLVDRGGTHQDPPQPCSVRSRHRSRGFEGAAHRQNDWDADPVHSQFIWTWGDDDDPDIDIDRRHGHYHCCRPNDNDD

Radius of gyration: 17.99 Å; Cα contacts (8 Å, |Δi|>4): 345; chains: 1; bounding box: 60×41×43 Å